Protein AF-A0A3M1R4B9-F1 (afdb_monomer)

Structure (mmCIF, N/CA/C/O backbone):
data_AF-A0A3M1R4B9-F1
#
_entry.id   AF-A0A3M1R4B9-F1
#
loop_
_atom_site.group_PDB
_atom_site.id
_atom_site.type_symbol
_atom_site.label_atom_id
_atom_site.label_alt_id
_atom_site.label_comp_id
_atom_site.label_asym_id
_atom_site.label_entity_id
_atom_site.label_seq_id
_atom_site.pdbx_PDB_ins_code
_atom_site.Cartn_x
_atom_site.Cartn_y
_atom_site.Cartn_z
_atom_site.occupancy
_atom_site.B_iso_or_equiv
_atom_site.auth_seq_id
_atom_site.auth_comp_id
_atom_site.auth_asym_id
_atom_site.auth_atom_id
_atom_site.pdbx_PDB_model_num
ATOM 1 N N . ARG A 1 1 ? 32.316 -7.745 -11.545 1.00 39.53 1 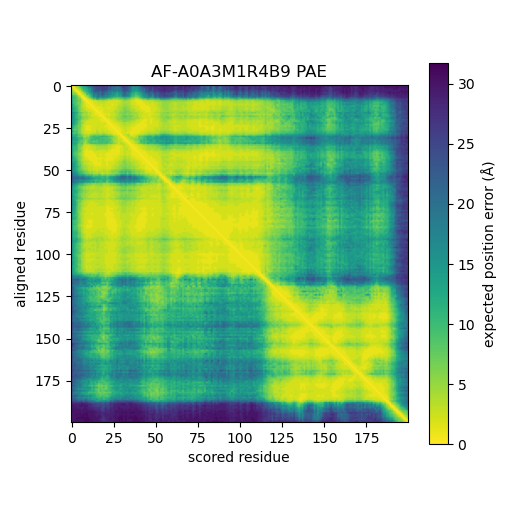ARG A N 1
ATOM 2 C CA . ARG A 1 1 ? 32.324 -6.403 -10.906 1.00 39.53 1 ARG A CA 1
ATOM 3 C C . ARG A 1 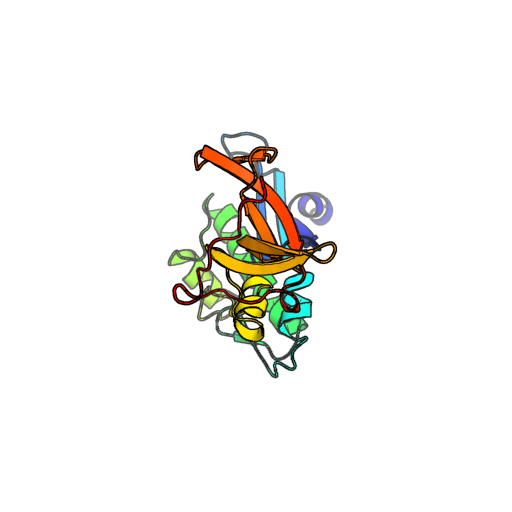1 ? 30.975 -5.680 -11.017 1.00 39.53 1 ARG A C 1
ATOM 5 O O . ARG A 1 1 ? 30.526 -5.199 -9.995 1.00 39.53 1 ARG A O 1
ATOM 12 N N . ILE A 1 2 ? 30.273 -5.706 -12.160 1.00 39.00 2 ILE A N 1
ATOM 13 C CA . ILE A 1 2 ? 28.964 -5.029 -12.343 1.00 39.00 2 ILE A CA 1
ATOM 14 C C . ILE A 1 2 ? 27.875 -5.506 -11.353 1.00 39.00 2 ILE A C 1
ATOM 16 O O . ILE A 1 2 ? 27.188 -4.687 -10.761 1.00 39.00 2 ILE A O 1
ATOM 20 N N . ALA A 1 3 ? 27.750 -6.808 -11.075 1.00 38.56 3 ALA A N 1
ATOM 21 C CA . ALA A 1 3 ? 26.714 -7.306 -10.154 1.00 38.56 3 ALA A CA 1
ATOM 22 C C . ALA A 1 3 ? 26.873 -6.831 -8.689 1.00 38.56 3 ALA A C 1
ATOM 24 O O . ALA A 1 3 ? 25.883 -6.734 -7.970 1.00 38.56 3 ALA A O 1
ATOM 25 N N . ALA A 1 4 ? 28.098 -6.503 -8.255 1.00 43.44 4 ALA A N 1
ATOM 26 C CA . ALA A 1 4 ? 28.366 -6.050 -6.888 1.00 43.44 4 ALA A CA 1
ATOM 27 C C . ALA A 1 4 ? 27.966 -4.579 -6.663 1.00 43.44 4 ALA A C 1
ATOM 29 O O . ALA A 1 4 ? 27.543 -4.232 -5.570 1.00 43.44 4 ALA A O 1
ATOM 30 N N . GLU A 1 5 ? 28.035 -3.733 -7.698 1.00 50.34 5 GLU A N 1
ATOM 31 C CA . GLU A 1 5 ? 27.642 -2.315 -7.611 1.00 50.34 5 GLU A CA 1
ATOM 32 C C . GLU A 1 5 ? 26.121 -2.116 -7.748 1.00 50.34 5 GLU A C 1
ATOM 34 O O . GLU A 1 5 ? 25.552 -1.214 -7.136 1.00 50.34 5 GLU A O 1
ATOM 39 N N . TRP A 1 6 ? 25.434 -2.986 -8.500 1.00 51.66 6 TRP A N 1
ATOM 40 C CA . TRP A 1 6 ? 23.973 -2.926 -8.665 1.00 51.66 6 TRP A CA 1
ATOM 41 C C . TRP A 1 6 ? 23.196 -3.627 -7.548 1.00 51.66 6 TRP A C 1
ATOM 43 O O . TRP A 1 6 ? 22.058 -3.240 -7.278 1.00 51.66 6 TRP A O 1
ATOM 53 N N . GLY A 1 7 ? 23.793 -4.624 -6.882 1.00 55.16 7 GLY A N 1
ATOM 54 C CA . GLY A 1 7 ? 23.162 -5.322 -5.754 1.00 55.16 7 GLY A CA 1
ATOM 55 C C . GLY A 1 7 ? 22.810 -4.385 -4.593 1.00 55.16 7 GLY A C 1
ATOM 56 O O . GLY A 1 7 ? 21.812 -4.592 -3.904 1.00 55.16 7 GLY A O 1
ATOM 57 N N . ASP A 1 8 ? 23.572 -3.302 -4.424 1.00 67.69 8 ASP A N 1
ATOM 58 C CA . ASP A 1 8 ? 23.242 -2.247 -3.468 1.00 67.69 8 ASP A CA 1
ATOM 59 C C . ASP A 1 8 ? 22.200 -1.249 -3.987 1.00 67.69 8 ASP A C 1
ATOM 61 O O . ASP A 1 8 ? 21.440 -0.693 -3.183 1.00 67.69 8 ASP A O 1
ATOM 65 N N . LEU A 1 9 ? 22.129 -1.057 -5.310 1.00 84.25 9 LEU A N 1
ATOM 66 C CA . LEU A 1 9 ? 21.262 -0.078 -5.958 1.00 84.25 9 LEU A CA 1
ATOM 67 C C . LEU A 1 9 ? 19.811 -0.550 -6.075 1.00 84.25 9 LEU A C 1
ATOM 69 O O . LEU A 1 9 ? 18.923 0.254 -5.818 1.00 84.25 9 LEU A O 1
ATOM 73 N N . LEU A 1 10 ? 19.531 -1.803 -6.446 1.00 91.06 10 LEU A N 1
ATOM 74 C CA . LEU A 1 10 ? 18.157 -2.316 -6.562 1.00 91.06 10 LEU A CA 1
ATOM 75 C C . LEU A 1 10 ? 17.903 -3.429 -5.548 1.00 91.06 10 LEU A C 1
ATOM 77 O O . LEU A 1 10 ? 18.512 -4.493 -5.598 1.00 91.06 10 LEU A O 1
ATOM 81 N N . ARG A 1 11 ? 16.956 -3.189 -4.641 1.00 92.69 11 ARG A N 1
ATOM 82 C CA . ARG A 1 11 ? 16.625 -4.095 -3.539 1.00 92.69 11 ARG A CA 1
ATOM 83 C C . ARG A 1 11 ? 15.189 -4.581 -3.647 1.00 92.69 11 ARG A C 1
ATOM 85 O O . ARG A 1 11 ? 14.283 -3.798 -3.929 1.00 92.69 11 ARG A O 1
ATOM 92 N N . PHE A 1 12 ? 14.985 -5.853 -3.335 1.00 92.81 12 PHE A N 1
ATOM 93 C CA . PHE A 1 12 ? 13.667 -6.465 -3.222 1.00 92.81 12 PHE A CA 1
ATOM 94 C C . PHE A 1 12 ? 13.399 -6.810 -1.761 1.00 92.81 12 PHE A C 1
ATOM 96 O O . PHE A 1 12 ? 14.264 -7.358 -1.081 1.00 92.81 12 PHE A O 1
ATOM 103 N N . ASP A 1 13 ? 12.208 -6.477 -1.273 1.00 93.38 13 ASP A N 1
ATOM 104 C CA . ASP A 1 13 ? 11.807 -6.736 0.108 1.00 93.38 13 ASP A CA 1
ATOM 105 C C . ASP A 1 13 ? 10.372 -7.265 0.175 1.00 93.38 13 ASP A C 1
ATOM 107 O O . ASP A 1 13 ? 9.459 -6.748 -0.473 1.00 93.38 13 ASP A O 1
ATOM 111 N N . ILE A 1 14 ? 10.159 -8.285 1.004 1.00 93.44 14 ILE A N 1
ATOM 112 C CA . ILE A 1 14 ? 8.831 -8.833 1.271 1.00 93.44 14 ILE A CA 1
ATOM 113 C C . ILE A 1 14 ? 8.323 -8.255 2.588 1.00 93.44 14 ILE A C 1
ATOM 115 O O . ILE A 1 14 ? 8.721 -8.646 3.687 1.00 93.44 14 ILE A O 1
ATOM 119 N N . SER A 1 15 ? 7.367 -7.341 2.486 1.00 92.50 15 SER A N 1
ATOM 120 C CA . SER A 1 15 ? 6.808 -6.659 3.637 1.00 92.50 15 SER A CA 1
ATOM 121 C C . SER A 1 15 ? 5.644 -7.430 4.250 1.00 92.50 15 SER A C 1
ATOM 123 O O . SER A 1 15 ? 4.607 -7.656 3.625 1.00 92.50 15 SER A O 1
ATOM 125 N N . ARG A 1 16 ? 5.762 -7.717 5.549 1.00 90.50 16 ARG A N 1
ATOM 126 C CA . ARG A 1 16 ? 4.654 -8.220 6.384 1.00 90.50 16 ARG A CA 1
ATOM 127 C C . ARG A 1 16 ? 3.715 -7.113 6.883 1.00 90.50 16 ARG A C 1
ATOM 129 O O . ARG A 1 16 ? 2.709 -7.403 7.522 1.00 90.50 16 ARG A O 1
ATOM 136 N N . ARG A 1 17 ? 4.059 -5.840 6.646 1.00 87.88 17 ARG A N 1
ATOM 137 C CA . ARG A 1 17 ? 3.344 -4.661 7.179 1.00 87.88 17 ARG A CA 1
ATOM 138 C C . ARG A 1 17 ? 2.676 -3.815 6.095 1.00 87.88 17 ARG A C 1
ATOM 140 O O . ARG A 1 17 ? 1.820 -2.989 6.413 1.00 87.88 17 ARG A O 1
ATOM 147 N N . LEU A 1 18 ? 3.057 -3.994 4.831 1.00 86.25 18 LEU A N 1
ATOM 148 C CA . LEU A 1 18 ? 2.439 -3.308 3.703 1.00 86.25 18 LEU A CA 1
ATOM 149 C C . LEU A 1 18 ? 1.028 -3.871 3.482 1.00 86.25 18 LEU A C 1
ATOM 151 O O . LEU A 1 18 ? 0.872 -5.042 3.170 1.00 86.25 18 LEU A O 1
ATOM 155 N N . ILE A 1 19 ? -0.001 -3.050 3.697 1.00 83.38 19 ILE A N 1
ATOM 156 C CA . ILE A 1 19 ? -1.418 -3.475 3.649 1.00 83.38 19 ILE A CA 1
ATOM 157 C C . ILE A 1 19 ? -2.323 -2.510 2.870 1.00 83.38 19 ILE A C 1
ATOM 159 O O . ILE A 1 19 ? -3.533 -2.709 2.811 1.00 83.38 19 ILE A O 1
ATOM 163 N N . ARG A 1 20 ? -1.751 -1.426 2.331 1.00 81.44 20 ARG A N 1
ATOM 164 C CA . ARG A 1 20 ? -2.477 -0.411 1.547 1.00 81.44 20 ARG A CA 1
ATOM 165 C C . ARG A 1 20 ? -2.369 -0.639 0.042 1.00 81.44 20 ARG A C 1
ATOM 167 O O . ARG A 1 20 ? -3.292 -0.289 -0.676 1.00 81.44 20 ARG A O 1
ATOM 174 N N . SER A 1 21 ? -1.262 -1.217 -0.403 1.00 87.38 21 SER A N 1
ATOM 175 C CA . SER A 1 21 ? -0.967 -1.542 -1.794 1.00 87.38 21 SER A CA 1
ATOM 176 C C . SER A 1 21 ? -0.235 -2.878 -1.839 1.00 87.38 21 SER A C 1
ATOM 178 O O . SER A 1 21 ? 0.407 -3.265 -0.862 1.00 87.38 21 SER A O 1
ATOM 180 N N . ALA A 1 22 ? -0.364 -3.603 -2.947 1.00 89.56 22 ALA A N 1
ATOM 181 C CA . ALA A 1 22 ? 0.271 -4.909 -3.098 1.00 89.56 22 ALA A CA 1
ATOM 182 C C . ALA A 1 22 ? 1.776 -4.812 -3.396 1.00 89.56 22 ALA A C 1
ATOM 184 O O . ALA A 1 22 ? 2.529 -5.697 -3.003 1.00 89.56 22 ALA A O 1
ATOM 185 N N . GLY A 1 23 ? 2.197 -3.711 -4.015 1.00 92.81 23 GLY A N 1
ATOM 186 C CA . GLY A 1 23 ? 3.585 -3.326 -4.230 1.00 92.81 23 GLY A CA 1
ATOM 187 C C . GLY A 1 23 ? 3.815 -1.872 -3.815 1.00 92.81 23 GLY A C 1
ATOM 188 O O . GLY A 1 23 ? 2.858 -1.123 -3.572 1.00 92.81 23 GLY A O 1
ATOM 189 N N . ASN A 1 24 ? 5.077 -1.503 -3.620 1.00 94.75 24 ASN A N 1
ATOM 190 C CA . ASN A 1 24 ? 5.494 -0.124 -3.416 1.00 94.75 24 ASN A CA 1
ATOM 191 C C . ASN A 1 24 ? 6.979 0.067 -3.756 1.00 94.75 24 ASN A C 1
ATOM 193 O O . ASN A 1 24 ? 7.844 -0.521 -3.100 1.00 94.75 24 ASN A O 1
ATOM 197 N N . THR A 1 25 ? 7.268 0.986 -4.670 1.00 95.88 25 THR A N 1
ATOM 198 C CA . THR A 1 25 ? 8.629 1.395 -5.032 1.00 95.88 25 THR A CA 1
ATOM 199 C C . THR A 1 25 ? 9.091 2.600 -4.210 1.00 95.88 25 THR A C 1
ATOM 201 O O . THR A 1 25 ? 8.375 3.590 -4.053 1.00 95.88 25 THR A O 1
ATOM 204 N N . ARG A 1 26 ? 10.309 2.541 -3.659 1.00 94.12 26 ARG A N 1
ATOM 205 C CA . ARG A 1 26 ? 10.929 3.636 -2.892 1.00 94.12 26 ARG A CA 1
ATOM 206 C C . ARG A 1 26 ? 12.283 4.005 -3.463 1.00 94.12 26 ARG A C 1
ATOM 208 O O . ARG A 1 26 ? 13.159 3.155 -3.553 1.00 94.12 26 ARG A O 1
ATOM 215 N N . PHE A 1 27 ? 12.474 5.289 -3.731 1.00 92.75 27 PHE A N 1
ATOM 216 C CA . PHE A 1 27 ? 13.756 5.845 -4.147 1.00 92.75 27 PHE A CA 1
ATOM 217 C C . PHE A 1 27 ? 14.453 6.495 -2.949 1.00 92.75 27 PHE A C 1
ATOM 219 O O . PHE A 1 27 ? 13.863 7.321 -2.247 1.00 92.75 27 PHE A O 1
ATOM 226 N N . LYS A 1 28 ? 15.713 6.128 -2.714 1.00 91.62 28 LYS A N 1
ATOM 227 C CA . LYS A 1 28 ? 16.596 6.731 -1.715 1.00 91.62 28 LYS A CA 1
ATOM 228 C C . LYS A 1 28 ? 17.653 7.553 -2.436 1.00 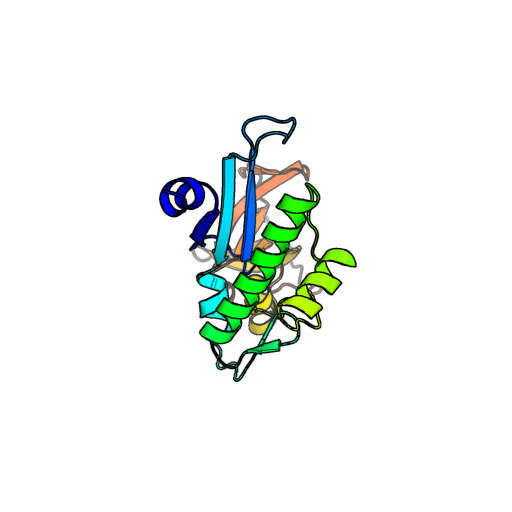91.62 28 LYS A C 1
ATOM 230 O O . LYS A 1 28 ? 18.456 7.005 -3.183 1.00 91.62 28 LYS A O 1
ATOM 235 N N . TYR A 1 29 ? 17.682 8.848 -2.159 1.00 89.06 29 TYR A N 1
ATOM 236 C CA . TYR A 1 29 ? 18.678 9.775 -2.691 1.00 89.06 29 TYR A CA 1
ATOM 237 C C . TYR A 1 29 ? 19.657 10.198 -1.594 1.00 89.06 29 TYR A C 1
ATOM 239 O O . TYR A 1 29 ? 19.339 10.100 -0.407 1.00 89.06 29 TYR A O 1
ATOM 247 N N . ALA A 1 30 ? 20.847 10.651 -1.986 1.00 87.25 30 ALA A N 1
ATOM 248 C CA . ALA A 1 30 ? 21.874 11.108 -1.048 1.00 87.25 30 ALA A CA 1
ATOM 249 C C . ALA A 1 30 ? 21.506 12.423 -0.355 1.00 87.25 30 ALA A C 1
ATOM 251 O O . ALA A 1 30 ? 21.943 12.680 0.761 1.00 87.25 30 ALA A O 1
ATOM 252 N N . ASP A 1 31 ? 20.695 13.237 -1.022 1.00 85.06 31 ASP A N 1
ATOM 253 C CA . ASP A 1 31 ? 20.316 14.569 -0.585 1.00 85.06 31 ASP A CA 1
ATOM 254 C C . ASP A 1 31 ? 18.931 14.949 -1.142 1.00 85.06 31 ASP A C 1
ATOM 256 O O . ASP A 1 31 ? 18.325 14.229 -1.945 1.00 85.06 31 ASP A O 1
ATOM 260 N N . ARG A 1 32 ? 18.417 16.108 -0.711 1.00 81.44 32 ARG A N 1
ATOM 261 C CA . ARG A 1 32 ? 17.098 16.619 -1.124 1.00 81.44 32 ARG A CA 1
ATOM 262 C C . ARG A 1 32 ? 17.041 17.088 -2.579 1.00 81.44 32 ARG A C 1
ATOM 264 O O . ARG A 1 32 ? 15.938 17.188 -3.108 1.00 81.44 32 ARG A O 1
ATOM 271 N N . SER A 1 33 ? 18.181 17.358 -3.218 1.00 81.50 33 SER A N 1
ATOM 272 C CA . SER A 1 33 ? 18.241 17.741 -4.634 1.00 81.50 33 SER A CA 1
ATOM 273 C C . SER A 1 33 ? 17.938 16.567 -5.567 1.00 81.50 33 SER A C 1
ATOM 275 O O . SER A 1 33 ? 17.715 16.784 -6.754 1.00 81.50 33 SER A O 1
ATOM 277 N N . LYS A 1 34 ? 17.911 15.332 -5.036 1.00 81.56 34 LYS A N 1
ATOM 278 C CA . LYS A 1 34 ? 17.632 14.087 -5.771 1.00 81.56 34 LYS A CA 1
ATOM 279 C C . LYS A 1 34 ? 18.579 13.831 -6.952 1.00 81.56 34 LYS A C 1
ATOM 281 O O . LYS A 1 34 ? 18.290 12.987 -7.792 1.00 81.56 34 LYS A O 1
ATOM 286 N N . LYS A 1 35 ? 19.732 14.506 -7.001 1.00 78.94 35 LYS A N 1
ATOM 287 C CA . LYS A 1 35 ? 20.714 14.356 -8.085 1.00 78.94 35 LYS A CA 1
ATOM 288 C C . LYS A 1 35 ? 21.476 13.035 -8.029 1.00 78.94 35 LYS A C 1
ATOM 290 O O . LYS A 1 35 ? 21.876 12.524 -9.067 1.00 78.94 35 LYS A O 1
ATOM 295 N N . ARG A 1 36 ? 21.675 12.475 -6.830 1.00 85.81 36 ARG A N 1
ATOM 296 C CA . ARG A 1 36 ? 22.395 11.208 -6.639 1.00 85.81 36 ARG A CA 1
ATOM 297 C C . ARG A 1 36 ? 21.486 10.146 -6.033 1.00 85.81 36 ARG A C 1
ATOM 299 O O . ARG A 1 36 ? 21.190 10.188 -4.836 1.00 85.81 36 ARG A O 1
ATOM 306 N N . LEU A 1 37 ? 21.049 9.202 -6.865 1.00 87.12 37 LEU A N 1
ATOM 307 C CA . LEU A 1 37 ? 20.311 8.013 -6.440 1.00 87.12 37 LEU A CA 1
ATOM 308 C C . LEU A 1 37 ? 21.263 7.059 -5.705 1.00 87.12 37 LEU A C 1
ATOM 310 O O . LEU A 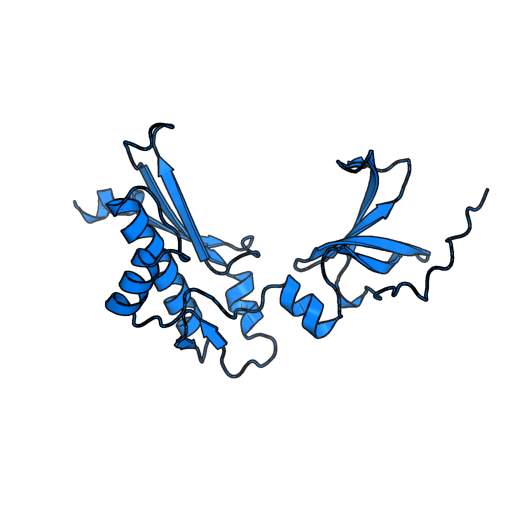1 37 ? 22.332 6.742 -6.212 1.00 87.12 37 LEU A O 1
ATOM 314 N N . LEU A 1 38 ? 20.885 6.639 -4.498 1.00 89.00 38 LEU A N 1
ATOM 315 C CA . LEU A 1 38 ? 21.650 5.687 -3.688 1.00 89.00 38 LEU A CA 1
ATOM 316 C C . LEU A 1 38 ? 21.086 4.273 -3.777 1.00 89.00 38 LEU A C 1
ATOM 318 O O . LEU A 1 38 ? 21.848 3.318 -3.804 1.00 89.00 38 LEU A O 1
ATOM 322 N N . ALA A 1 39 ? 19.759 4.141 -3.749 1.00 91.44 39 ALA A N 1
ATOM 323 C CA . ALA A 1 39 ? 19.089 2.852 -3.835 1.00 91.44 39 ALA A CA 1
ATOM 324 C C . ALA A 1 39 ? 17.629 3.014 -4.267 1.00 91.44 39 ALA A C 1
ATOM 326 O O . ALA A 1 39 ? 16.991 4.035 -4.004 1.00 91.44 39 ALA A O 1
ATOM 327 N N . VAL A 1 40 ? 17.082 1.961 -4.854 1.00 93.69 40 VAL A N 1
ATOM 328 C CA . VAL A 1 40 ? 15.676 1.759 -5.168 1.00 93.69 40 VAL A CA 1
ATOM 329 C C . VAL A 1 40 ? 15.241 0.473 -4.484 1.00 93.69 40 VAL A C 1
ATOM 331 O O . VAL A 1 40 ? 15.940 -0.536 -4.527 1.00 93.69 40 VAL A O 1
ATOM 334 N N . THR A 1 41 ? 14.105 0.498 -3.801 1.00 95.06 41 THR A N 1
ATOM 335 C CA . THR A 1 41 ? 13.548 -0.686 -3.145 1.00 95.06 41 THR A CA 1
ATOM 336 C C . THR A 1 41 ? 12.157 -0.964 -3.675 1.00 95.06 41 THR A C 1
ATOM 338 O O . THR A 1 41 ? 11.271 -0.122 -3.528 1.00 95.06 41 THR A O 1
ATOM 341 N N . ILE A 1 42 ? 11.966 -2.156 -4.230 1.00 95.62 42 ILE A N 1
ATOM 342 C CA . ILE A 1 42 ? 10.654 -2.713 -4.544 1.00 95.62 42 ILE A CA 1
ATOM 343 C C . ILE A 1 42 ? 10.204 -3.519 -3.329 1.00 95.62 42 ILE A C 1
ATOM 345 O O . ILE A 1 42 ? 10.814 -4.527 -2.970 1.00 95.62 42 ILE A O 1
ATOM 349 N N . GLN A 1 43 ? 9.144 -3.056 -2.673 1.00 96.12 43 GLN A N 1
ATOM 350 C CA . GLN A 1 43 ? 8.526 -3.775 -1.566 1.00 96.12 43 GLN A CA 1
ATOM 351 C C . GLN A 1 43 ? 7.245 -4.447 -2.024 1.00 96.12 43 GLN A C 1
ATOM 353 O O . GLN A 1 43 ? 6.373 -3.789 -2.583 1.00 96.12 43 GLN A O 1
ATOM 358 N N . ILE A 1 44 ? 7.087 -5.723 -1.698 1.00 94.88 44 ILE A N 1
ATOM 359 C CA . ILE A 1 44 ? 5.897 -6.500 -2.032 1.00 94.88 44 ILE A CA 1
ATOM 360 C C . ILE A 1 44 ? 5.155 -6.893 -0.755 1.00 94.88 44 ILE A C 1
ATOM 362 O O . ILE A 1 44 ? 5.754 -7.296 0.243 1.00 94.88 44 ILE A O 1
ATOM 366 N N . SER A 1 45 ? 3.832 -6.767 -0.761 1.00 93.38 45 SER A N 1
ATOM 367 C CA . SER A 1 45 ? 2.974 -7.128 0.365 1.00 93.38 45 SER A CA 1
ATOM 368 C C . SER A 1 45 ? 2.735 -8.633 0.406 1.00 93.38 45 SER A C 1
ATOM 370 O O . SER A 1 45 ? 1.937 -9.168 -0.363 1.00 93.38 45 SER A O 1
ATOM 372 N N . SER A 1 46 ? 3.335 -9.312 1.383 1.00 90.88 46 SER A N 1
ATOM 373 C CA . SER A 1 46 ? 2.946 -10.688 1.702 1.00 90.88 46 SER A CA 1
ATOM 374 C C . SER A 1 46 ? 1.467 -10.770 2.138 1.00 90.88 46 SER A C 1
ATOM 376 O O . SER A 1 46 ? 0.732 -11.561 1.549 1.00 90.88 46 SER A O 1
ATOM 378 N N . PRO A 1 47 ? 0.954 -9.930 3.067 1.00 87.12 47 PRO A N 1
ATOM 379 C CA . PRO A 1 47 ? -0.437 -10.025 3.505 1.00 87.12 47 PRO A CA 1
ATOM 380 C C . PRO A 1 47 ? -1.465 -9.942 2.372 1.00 87.12 47 PRO A C 1
ATOM 382 O O . PRO A 1 47 ? -2.423 -10.709 2.382 1.00 87.12 47 PRO A O 1
ATOM 385 N N . ILE A 1 48 ? -1.289 -9.041 1.399 1.00 87.12 48 ILE A N 1
ATOM 386 C CA . ILE A 1 48 ? -2.245 -8.886 0.291 1.00 87.12 48 ILE A CA 1
ATOM 387 C C . ILE A 1 48 ? -2.150 -10.061 -0.680 1.00 87.12 48 ILE A C 1
ATOM 389 O O . ILE A 1 48 ? -3.191 -10.584 -1.065 1.00 87.12 48 ILE A O 1
ATOM 393 N N . ILE A 1 49 ? -0.945 -10.514 -1.038 1.00 86.69 49 ILE A N 1
ATOM 394 C CA . ILE A 1 49 ? -0.781 -11.648 -1.962 1.00 86.69 49 ILE A CA 1
ATOM 395 C C . ILE A 1 49 ? -1.433 -12.912 -1.404 1.00 86.69 49 ILE A C 1
ATOM 397 O O . ILE A 1 49 ? -2.187 -13.573 -2.115 1.00 86.69 49 ILE A O 1
ATOM 401 N N . PHE A 1 50 ? -1.183 -13.239 -0.134 1.00 84.00 50 PHE A N 1
ATOM 402 C CA . PHE A 1 50 ? -1.762 -14.442 0.464 1.00 84.00 50 PHE A CA 1
ATOM 403 C C . PHE A 1 50 ? -3.279 -14.306 0.626 1.00 84.00 50 PHE A C 1
ATOM 405 O O . PHE A 1 50 ? -4.014 -15.137 0.094 1.00 84.00 50 PHE A O 1
ATOM 412 N N . SER A 1 51 ? -3.746 -13.211 1.240 1.00 79.69 51 SER A N 1
ATOM 413 C CA . SER A 1 51 ? -5.174 -13.036 1.540 1.00 79.69 51 SER A CA 1
ATOM 414 C C . SER A 1 51 ? -6.073 -12.866 0.321 1.00 79.69 51 SER A C 1
ATOM 416 O O . SER A 1 51 ? -7.259 -13.173 0.414 1.00 79.69 51 SER A O 1
ATOM 418 N N . SER A 1 52 ? -5.539 -12.431 -0.825 1.00 79.00 52 SER A N 1
ATOM 419 C CA . SER A 1 52 ? -6.350 -12.259 -2.036 1.00 79.00 52 SER A CA 1
ATOM 420 C C . SER A 1 52 ? -6.876 -13.584 -2.608 1.00 79.00 52 SER A C 1
ATOM 422 O O . SER A 1 52 ? -7.843 -13.556 -3.361 1.00 79.00 52 SER A O 1
ATOM 424 N N . TYR A 1 53 ? -6.292 -14.723 -2.218 1.00 79.62 53 TYR A N 1
ATOM 425 C CA . TYR A 1 53 ? -6.706 -16.064 -2.655 1.00 79.62 53 TYR A CA 1
ATOM 426 C C . TYR A 1 53 ? -7.274 -16.937 -1.521 1.00 79.62 53 TYR A C 1
ATOM 428 O O . TYR A 1 53 ? -7.700 -18.059 -1.769 1.00 79.62 53 TYR A O 1
ATOM 436 N N . ASP A 1 54 ? -7.306 -16.446 -0.278 1.00 74.56 54 ASP A N 1
ATOM 437 C CA . ASP A 1 54 ? -7.724 -17.246 0.888 1.00 74.56 54 ASP A CA 1
ATOM 438 C C . ASP A 1 54 ? -9.238 -17.524 0.937 1.00 74.56 54 ASP A C 1
ATOM 440 O O . ASP A 1 54 ? -9.678 -18.411 1.660 1.00 74.56 54 ASP A O 1
ATOM 444 N N . ASP A 1 55 ? -10.043 -16.775 0.180 1.00 65.81 55 ASP A N 1
ATOM 445 C CA . ASP A 1 55 ? -11.507 -16.878 0.181 1.00 65.81 55 ASP A CA 1
ATOM 446 C C . ASP A 1 55 ? -12.054 -17.665 -1.033 1.00 65.81 55 ASP A C 1
ATOM 448 O O . ASP A 1 55 ? -13.204 -17.475 -1.416 1.00 65.81 55 ASP A O 1
ATOM 452 N N . GLY A 1 56 ? -11.234 -18.525 -1.653 1.00 62.97 56 GLY A N 1
ATOM 453 C CA . GLY A 1 56 ? -11.652 -19.365 -2.785 1.00 62.97 56 GLY A CA 1
ATOM 454 C C . GLY A 1 56 ? -11.764 -18.622 -4.119 1.00 62.97 56 GLY A C 1
ATOM 455 O O . GLY A 1 56 ? -12.491 -19.058 -5.004 1.00 62.97 56 GLY A O 1
ATOM 456 N N . ALA A 1 57 ? -11.071 -17.487 -4.271 1.00 66.56 57 ALA A N 1
ATOM 457 C CA . ALA A 1 57 ? -11.030 -16.770 -5.542 1.00 66.56 57 ALA A CA 1
ATOM 458 C C . ALA A 1 57 ? -10.373 -17.644 -6.625 1.00 66.56 57 ALA A C 1
ATOM 460 O O . ALA A 1 57 ? -9.190 -17.964 -6.519 1.00 66.56 57 ALA A O 1
ATOM 461 N N . GLU A 1 58 ? -11.133 -18.004 -7.663 1.00 69.00 58 GLU A N 1
ATOM 462 C CA . GLU A 1 58 ? -10.642 -18.814 -8.790 1.00 69.00 58 GLU A CA 1
ATOM 463 C C . GLU A 1 58 ? -9.590 -18.073 -9.628 1.00 69.00 58 GLU A C 1
ATOM 465 O O . GLU A 1 58 ? -8.669 -18.675 -10.174 1.00 69.00 58 GLU A O 1
ATOM 470 N N . SER A 1 59 ? -9.725 -16.749 -9.735 1.00 80.75 59 SER A N 1
ATOM 471 C CA . SER A 1 59 ? -8.751 -15.866 -10.372 1.00 80.75 59 SER A CA 1
ATOM 472 C C . SER A 1 59 ? -8.944 -14.416 -9.928 1.00 80.75 59 SER A C 1
ATOM 474 O O . SER A 1 59 ? -9.981 -14.038 -9.375 1.00 80.75 59 SER A O 1
ATOM 476 N N . LEU A 1 60 ? -7.924 -13.597 -10.162 1.00 85.56 60 LEU A N 1
ATOM 477 C CA . LEU A 1 60 ? -7.918 -12.157 -9.922 1.00 85.56 60 LEU A CA 1
ATOM 478 C C . LEU A 1 60 ? -7.403 -11.435 -11.163 1.00 85.56 60 LEU A C 1
ATOM 480 O O . LEU A 1 60 ? -6.796 -12.043 -12.034 1.00 85.56 60 LEU A O 1
ATOM 484 N N . GLU A 1 61 ? -7.594 -10.121 -11.225 1.00 86.50 61 GLU A N 1
ATOM 485 C CA . GLU A 1 61 ? -7.041 -9.301 -12.302 1.00 86.50 61 GLU A CA 1
ATOM 486 C C . GLU A 1 61 ? -6.052 -8.276 -11.734 1.00 86.50 61 GLU A C 1
ATOM 488 O O . GLU A 1 61 ? -6.392 -7.476 -10.851 1.00 86.50 61 GLU A O 1
ATOM 493 N N . VAL A 1 62 ? -4.822 -8.289 -12.243 1.00 89.19 62 VAL A N 1
ATOM 494 C CA . VAL A 1 62 ? -3.754 -7.353 -11.868 1.00 89.19 62 VAL A CA 1
ATOM 495 C C . VAL A 1 62 ? -3.179 -6.749 -13.138 1.00 89.19 62 VAL A C 1
ATOM 497 O O . VAL A 1 62 ? -2.778 -7.476 -14.037 1.00 89.19 62 VAL A O 1
ATOM 500 N N . GLY A 1 63 ? -3.187 -5.418 -13.254 1.00 84.62 63 GLY A N 1
ATOM 501 C CA . GLY A 1 63 ? -2.688 -4.756 -14.464 1.00 84.62 63 GLY A CA 1
ATOM 502 C C . GLY A 1 63 ? -3.499 -5.096 -15.723 1.00 84.62 63 GLY A C 1
ATOM 503 O O . GLY A 1 63 ? -3.022 -4.924 -16.841 1.00 84.62 63 GLY A O 1
ATOM 504 N N . GLY A 1 64 ? -4.731 -5.595 -15.558 1.00 88.00 64 GLY A N 1
ATOM 505 C CA . GLY A 1 64 ? -5.561 -6.085 -16.659 1.00 88.00 64 GLY A CA 1
ATOM 506 C C . GLY A 1 64 ? -5.182 -7.479 -17.174 1.00 88.00 64 GLY A C 1
ATOM 507 O O . GLY A 1 64 ? -5.667 -7.887 -18.227 1.00 88.00 64 GLY A O 1
ATOM 508 N N . ILE A 1 65 ? -4.334 -8.204 -16.441 1.00 90.69 65 ILE A N 1
ATOM 509 C CA . ILE A 1 65 ? -3.970 -9.601 -16.692 1.00 90.69 65 ILE A CA 1
ATOM 510 C C . ILE A 1 65 ? -4.719 -10.491 -15.701 1.00 90.69 65 ILE A C 1
ATOM 512 O O . ILE A 1 65 ? -4.774 -10.189 -14.507 1.00 90.69 65 ILE A O 1
ATOM 516 N N . VAL A 1 66 ? -5.291 -11.593 -16.194 1.00 90.69 66 VAL A N 1
ATOM 517 C CA . VAL A 1 66 ? -5.935 -12.609 -15.354 1.00 90.69 66 VAL A CA 1
ATOM 518 C C . VAL A 1 66 ? -4.862 -13.459 -14.676 1.00 90.69 66 VAL A C 1
ATOM 520 O O . VAL A 1 66 ? -4.147 -14.216 -15.325 1.00 90.69 66 VAL A O 1
ATOM 523 N N . CYS A 1 67 ? -4.784 -13.348 -13.358 1.00 90.88 67 CYS A N 1
ATOM 524 C CA . CYS A 1 67 ? -3.912 -14.114 -12.485 1.00 90.88 67 CYS A CA 1
ATOM 525 C C . CYS A 1 67 ? -4.702 -15.282 -11.886 1.00 90.88 67 CYS A C 1
ATOM 527 O O . CYS A 1 67 ? -5.675 -15.070 -11.159 1.00 90.88 67 CYS A O 1
ATOM 529 N N . ARG A 1 68 ? -4.293 -16.518 -12.171 1.00 89.69 68 ARG A N 1
ATOM 530 C CA . ARG A 1 68 ? -4.967 -17.737 -11.683 1.00 89.69 68 ARG A CA 1
ATOM 531 C C . ARG A 1 68 ? -4.454 -18.174 -10.320 1.00 89.69 68 ARG A C 1
ATOM 533 O O . ARG A 1 68 ? -5.094 -18.950 -9.623 1.00 89.69 68 ARG A O 1
ATOM 540 N N . ASN A 1 69 ? -3.270 -17.708 -9.947 1.00 87.88 69 ASN A N 1
ATOM 541 C CA . ASN A 1 69 ? -2.636 -18.084 -8.699 1.00 87.88 69 ASN A CA 1
ATOM 542 C C . ASN A 1 69 ? -1.792 -16.929 -8.128 1.00 87.88 69 ASN A C 1
ATOM 544 O O . ASN A 1 69 ? -1.593 -15.873 -8.738 1.00 87.88 69 ASN A O 1
ATOM 548 N N . ARG A 1 70 ? -1.278 -17.144 -6.914 1.00 89.75 70 ARG A N 1
ATOM 549 C CA . ARG A 1 70 ? -0.467 -16.157 -6.185 1.00 89.75 70 ARG A CA 1
ATOM 550 C C . ARG A 1 70 ? 0.827 -15.780 -6.915 1.00 89.75 70 ARG A C 1
ATOM 552 O O . ARG A 1 70 ? 1.264 -14.643 -6.762 1.00 89.75 70 ARG A O 1
ATOM 559 N N . LEU A 1 71 ? 1.428 -16.699 -7.674 1.00 92.31 71 LEU A N 1
ATOM 560 C CA . LEU A 1 71 ? 2.645 -16.443 -8.446 1.00 92.31 71 LEU A CA 1
ATOM 561 C C . LEU A 1 71 ? 2.359 -15.503 -9.623 1.00 92.31 71 LEU A C 1
ATOM 563 O O . LEU A 1 71 ? 3.059 -14.504 -9.747 1.00 92.31 71 LEU A O 1
ATOM 567 N N . ASP A 1 72 ? 1.289 -15.737 -10.388 1.00 92.38 72 ASP A N 1
ATOM 568 C CA . ASP A 1 72 ? 0.882 -14.848 -11.490 1.00 92.38 72 ASP A CA 1
ATOM 569 C C . ASP A 1 72 ? 0.663 -13.413 -10.979 1.00 92.38 72 ASP A C 1
ATOM 571 O O . ASP A 1 72 ? 1.158 -12.437 -11.545 1.00 92.38 72 ASP A O 1
ATOM 575 N N . ALA A 1 73 ? -0.048 -13.284 -9.852 1.00 91.38 73 ALA A N 1
ATOM 576 C CA . ALA A 1 73 ? -0.300 -11.988 -9.230 1.00 91.38 73 ALA A CA 1
ATOM 577 C C . ALA A 1 73 ? 0.994 -11.335 -8.728 1.00 91.38 73 ALA A C 1
ATOM 579 O O . ALA A 1 73 ? 1.181 -10.135 -8.915 1.00 91.38 73 ALA A O 1
ATOM 580 N N . LEU A 1 74 ? 1.891 -12.107 -8.106 1.00 93.44 74 LEU A N 1
ATOM 581 C CA . LEU A 1 74 ? 3.202 -11.624 -7.674 1.00 93.44 74 LEU A CA 1
ATOM 582 C C . LEU A 1 74 ? 4.009 -11.082 -8.859 1.00 93.44 74 LEU A C 1
ATOM 584 O O . LEU A 1 74 ? 4.553 -9.985 -8.746 1.00 93.44 74 LEU A O 1
ATOM 588 N N . GLN A 1 75 ? 4.061 -11.811 -9.977 1.00 94.50 75 GLN A N 1
ATOM 589 C CA . GLN A 1 75 ? 4.766 -11.381 -11.186 1.00 94.50 75 GLN A CA 1
ATOM 590 C C . GLN A 1 75 ? 4.196 -10.063 -11.709 1.00 94.50 75 GLN A C 1
ATOM 592 O O . GLN A 1 75 ? 4.944 -9.098 -11.826 1.00 94.50 75 GLN A O 1
ATOM 597 N N . CYS A 1 76 ? 2.874 -9.967 -11.870 1.00 94.44 76 CYS A N 1
ATOM 598 C CA . CYS A 1 76 ? 2.226 -8.738 -12.338 1.00 94.44 76 CYS A CA 1
ATOM 599 C C . CYS A 1 76 ? 2.486 -7.537 -11.406 1.00 94.44 76 CYS A C 1
ATOM 601 O O . CYS A 1 76 ? 2.679 -6.413 -11.872 1.00 94.44 76 CYS A O 1
ATOM 603 N N . ILE A 1 77 ? 2.514 -7.745 -10.082 1.00 93.88 77 ILE A N 1
ATOM 604 C CA . ILE A 1 77 ? 2.862 -6.679 -9.127 1.00 93.88 77 ILE A CA 1
ATOM 605 C C . ILE A 1 77 ? 4.328 -6.270 -9.302 1.00 93.88 77 ILE A C 1
ATOM 607 O O . ILE A 1 77 ? 4.621 -5.080 -9.352 1.00 93.88 77 ILE A O 1
ATOM 611 N N . VAL A 1 78 ? 5.257 -7.226 -9.389 1.00 95.44 78 VAL A N 1
ATOM 612 C CA . VAL A 1 78 ? 6.686 -6.922 -9.565 1.00 95.44 78 VAL A CA 1
ATOM 613 C C . VAL A 1 78 ? 6.922 -6.176 -10.876 1.00 95.44 78 VAL A C 1
ATOM 615 O O . VAL A 1 78 ? 7.637 -5.181 -10.872 1.00 95.44 78 VAL A O 1
ATOM 618 N N . GLU A 1 79 ? 6.286 -6.593 -11.967 1.00 96.06 79 GLU A N 1
ATOM 619 C CA . GLU A 1 79 ? 6.312 -5.902 -13.259 1.00 96.06 79 GLU A CA 1
ATOM 620 C C . GLU A 1 79 ? 5.841 -4.451 -13.130 1.00 96.06 79 GLU A C 1
ATOM 622 O O . GLU A 1 79 ? 6.535 -3.538 -13.575 1.00 96.06 79 GLU A O 1
ATOM 627 N N . HIS A 1 80 ? 4.717 -4.216 -12.447 1.00 95.19 80 HIS A N 1
ATOM 628 C CA . HIS A 1 80 ? 4.214 -2.867 -12.184 1.00 95.19 80 HIS A CA 1
ATOM 629 C C . HIS A 1 80 ? 5.242 -2.004 -11.436 1.00 95.19 80 HIS A C 1
ATOM 631 O O . HIS A 1 80 ? 5.502 -0.858 -11.811 1.00 95.19 80 HIS A O 1
ATOM 637 N N . GLU A 1 81 ? 5.867 -2.554 -10.396 1.00 95.81 81 GLU A N 1
ATOM 638 C CA . GLU A 1 81 ? 6.900 -1.846 -9.639 1.00 95.81 81 GLU A CA 1
ATOM 639 C C . GLU A 1 81 ? 8.183 -1.635 -10.463 1.00 95.81 81 GLU A C 1
ATOM 641 O O . GLU A 1 81 ? 8.816 -0.588 -10.353 1.00 95.81 81 GLU A O 1
ATOM 646 N N . LEU A 1 82 ? 8.548 -2.557 -11.357 1.00 96.31 82 LEU A N 1
ATOM 647 C CA . LEU A 1 82 ? 9.670 -2.370 -12.282 1.00 96.31 82 LEU A CA 1
ATOM 648 C C . LEU A 1 82 ? 9.424 -1.206 -13.249 1.00 96.31 82 LEU A C 1
ATOM 650 O O . LEU A 1 82 ? 10.348 -0.433 -13.505 1.00 96.31 82 LEU A O 1
ATOM 654 N N . ILE A 1 83 ? 8.193 -1.010 -13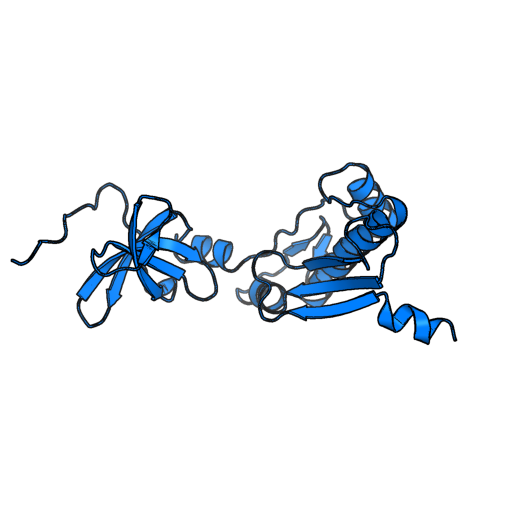.731 1.00 96.62 83 ILE A N 1
ATOM 655 C CA . ILE A 1 83 ? 7.836 0.176 -14.529 1.00 96.62 83 ILE A CA 1
ATOM 656 C C . ILE A 1 83 ? 8.024 1.457 -13.706 1.00 96.62 83 ILE A C 1
ATOM 658 O O . ILE A 1 83 ? 8.572 2.430 -14.229 1.00 96.62 83 ILE A O 1
ATOM 662 N N . HIS A 1 84 ? 7.658 1.456 -12.416 1.00 96.00 84 HIS A N 1
ATOM 663 C CA . HIS A 1 84 ? 7.946 2.583 -11.521 1.00 96.00 84 HIS A CA 1
ATOM 664 C C . HIS A 1 84 ? 9.449 2.865 -11.420 1.00 96.00 84 HIS A C 1
ATOM 666 O O . HIS A 1 84 ? 9.850 4.029 -11.482 1.00 96.00 84 HIS A O 1
ATOM 672 N N . VAL A 1 85 ? 10.283 1.825 -11.302 1.00 95.50 85 VAL A N 1
ATOM 673 C CA . VAL A 1 85 ? 11.748 1.965 -11.292 1.00 95.50 85 VAL A CA 1
ATOM 674 C C . VAL A 1 85 ? 12.248 2.591 -12.591 1.00 95.50 85 VAL A C 1
ATOM 676 O O . VAL A 1 85 ? 12.948 3.601 -12.534 1.00 95.50 85 VAL A O 1
ATOM 679 N N . VAL A 1 86 ? 11.874 2.037 -13.747 1.00 94.88 86 VAL A N 1
ATOM 680 C CA . VAL A 1 86 ? 12.324 2.532 -15.058 1.00 94.88 86 VAL A CA 1
ATOM 681 C C . VAL A 1 86 ? 11.904 3.987 -15.257 1.00 94.88 86 VAL A C 1
ATOM 683 O O . VAL A 1 86 ? 12.735 4.827 -15.600 1.00 94.88 86 VAL A O 1
ATOM 686 N N . GLU A 1 87 ? 10.640 4.319 -14.988 1.00 95.75 87 GLU A N 1
ATOM 687 C CA . GLU A 1 87 ? 10.140 5.682 -15.167 1.00 95.75 87 GLU A CA 1
ATOM 688 C C . GLU A 1 87 ? 10.833 6.663 -14.207 1.00 95.75 87 GLU A C 1
ATOM 690 O O . GLU A 1 87 ? 11.259 7.741 -14.618 1.00 95.75 87 GLU A O 1
ATOM 695 N N . GLY A 1 88 ? 11.010 6.281 -12.940 1.00 92.94 88 GLY A N 1
ATOM 696 C CA . GLY A 1 88 ? 11.661 7.129 -11.943 1.00 92.94 88 GLY A CA 1
ATOM 697 C C . GLY A 1 88 ? 13.153 7.348 -12.205 1.00 92.94 88 GLY A C 1
ATOM 698 O O . GLY A 1 88 ? 13.649 8.448 -11.968 1.00 92.94 88 GLY A O 1
ATOM 699 N N . VAL A 1 89 ? 13.868 6.343 -12.720 1.00 90.38 89 VAL A N 1
ATOM 700 C CA . VAL A 1 89 ? 15.289 6.471 -13.088 1.00 90.38 89 VAL A CA 1
ATOM 701 C C . VAL A 1 89 ? 15.462 7.361 -14.318 1.00 90.38 89 VAL A C 1
ATOM 703 O O . VAL A 1 89 ? 16.339 8.220 -14.318 1.00 90.38 89 VAL A O 1
ATOM 706 N N . LEU A 1 90 ? 14.626 7.190 -15.346 1.00 90.56 90 LEU A N 1
ATOM 707 C CA . LEU A 1 90 ? 14.757 7.939 -16.599 1.00 90.56 90 LEU A CA 1
ATOM 708 C C . LEU A 1 90 ? 14.238 9.378 -16.503 1.00 90.56 90 LEU A C 1
ATOM 710 O O . LEU A 1 90 ? 14.782 10.267 -17.153 1.00 90.56 90 LEU A O 1
ATOM 714 N N . TYR A 1 91 ? 13.191 9.615 -15.709 1.00 90.38 91 TYR A N 1
ATOM 715 C CA . TYR A 1 91 ? 12.470 10.893 -15.704 1.00 90.38 91 TYR A CA 1
ATOM 716 C C . TYR A 1 91 ? 12.439 11.592 -14.338 1.00 90.38 91 TYR A C 1
ATOM 718 O O . TYR A 1 91 ? 11.860 12.668 -14.223 1.00 90.38 91 TYR A O 1
ATOM 726 N N . GLY A 1 92 ? 13.028 11.005 -13.289 1.00 88.44 92 GLY A N 1
ATOM 727 C CA . GLY A 1 92 ? 13.112 11.590 -11.940 1.00 88.44 92 GLY A CA 1
ATOM 728 C C . GLY A 1 92 ? 11.805 11.574 -11.133 1.00 88.44 92 GLY A C 1
ATOM 729 O O . GLY A 1 92 ? 11.801 11.862 -9.933 1.00 88.44 92 GLY A O 1
ATOM 730 N N . GLU A 1 93 ? 10.694 11.212 -11.765 1.00 89.62 93 GLU A N 1
ATOM 731 C CA . GLU A 1 93 ? 9.374 11.072 -11.164 1.00 89.62 93 GLU A CA 1
ATOM 732 C C . GLU A 1 93 ? 8.615 9.924 -11.828 1.00 89.62 93 GLU A C 1
ATOM 734 O O . GLU A 1 93 ? 8.828 9.610 -12.999 1.00 89.62 93 GLU A O 1
ATOM 739 N N . THR A 1 94 ? 7.697 9.311 -11.085 1.00 93.94 94 THR A N 1
ATOM 740 C CA . THR A 1 94 ? 6.877 8.221 -11.605 1.00 93.94 94 THR A CA 1
ATOM 741 C C . THR A 1 94 ? 5.442 8.318 -11.114 1.00 93.94 94 THR A C 1
ATOM 743 O O . THR A 1 94 ? 5.184 8.767 -9.995 1.00 93.94 94 THR A O 1
ATOM 746 N N . SER A 1 95 ? 4.496 7.922 -11.963 1.00 93.50 95 SER A N 1
ATOM 747 C CA . SER A 1 95 ? 3.088 7.834 -11.592 1.00 93.50 95 SER A CA 1
ATOM 748 C C . SER A 1 95 ? 2.339 6.884 -12.510 1.00 93.50 95 SER A C 1
ATOM 750 O O . SER A 1 95 ? 2.221 7.133 -13.711 1.00 93.50 95 SER A O 1
ATOM 752 N N . CYS A 1 96 ? 1.706 5.869 -11.923 1.00 91.81 96 CYS A N 1
ATOM 753 C CA . CYS A 1 96 ? 0.946 4.877 -12.672 1.00 91.81 96 CYS A CA 1
ATOM 754 C C . CYS A 1 96 ? -0.285 5.462 -13.380 1.00 91.81 96 CYS A C 1
ATOM 756 O O . CYS A 1 96 ? -0.823 4.857 -14.306 1.00 91.81 96 CYS A O 1
ATOM 758 N N . SER A 1 97 ? -0.742 6.656 -12.989 1.00 91.75 97 SER A N 1
ATOM 759 C CA . SER A 1 97 ? -1.850 7.356 -13.648 1.00 91.75 97 SER A CA 1
ATOM 760 C C . SER A 1 97 ? -1.464 8.021 -14.972 1.00 91.75 97 SER A C 1
ATOM 762 O O . SER A 1 97 ? -2.353 8.285 -15.788 1.00 91.75 97 SER A O 1
ATOM 764 N N . ARG A 1 98 ? -0.171 8.284 -15.207 1.00 93.88 98 ARG A N 1
ATOM 765 C CA . ARG A 1 98 ? 0.297 9.062 -16.361 1.00 93.88 98 ARG A CA 1
ATOM 766 C C . ARG A 1 98 ? 0.369 8.215 -17.641 1.00 93.88 98 ARG A C 1
ATOM 768 O O . ARG A 1 98 ? 0.659 7.021 -17.561 1.00 93.88 98 ARG A O 1
ATOM 775 N N . PRO A 1 99 ? 0.158 8.817 -18.831 1.00 95.19 99 PRO A N 1
ATOM 776 C CA . PRO A 1 99 ? 0.188 8.094 -20.106 1.00 95.19 99 PRO A CA 1
ATOM 777 C C . PRO A 1 99 ? 1.493 7.339 -20.360 1.00 95.19 99 PRO A C 1
ATOM 779 O O . PRO A 1 99 ? 1.458 6.201 -20.809 1.00 95.19 99 PRO A O 1
ATOM 782 N N . ARG A 1 100 ? 2.634 7.940 -20.005 1.00 95.31 100 ARG A N 1
ATOM 783 C CA . ARG A 1 100 ? 3.962 7.342 -20.183 1.00 95.31 100 ARG A CA 1
ATOM 784 C C . ARG A 1 100 ? 4.117 6.020 -19.436 1.00 95.31 100 ARG A C 1
ATOM 786 O O . ARG A 1 100 ? 4.519 5.032 -20.037 1.00 95.31 100 ARG A O 1
ATOM 793 N N . PHE A 1 101 ? 3.740 5.986 -18.158 1.00 96.12 101 PHE A N 1
ATOM 794 C CA . PHE A 1 101 ? 3.746 4.750 -17.380 1.00 96.12 101 PHE A CA 1
ATOM 795 C C . PHE A 1 101 ? 2.871 3.679 -18.035 1.00 96.12 101 PHE A C 1
ATOM 797 O O . PHE A 1 101 ? 3.301 2.542 -18.193 1.00 96.12 101 PHE A O 1
ATOM 804 N N . LYS A 1 102 ? 1.646 4.043 -18.436 1.00 94.88 102 LYS A N 1
ATOM 805 C CA . LYS A 1 102 ? 0.695 3.107 -19.056 1.00 94.88 102 LYS A CA 1
ATOM 806 C C . LYS A 1 102 ? 1.225 2.547 -20.377 1.00 94.88 102 LYS A C 1
ATOM 808 O O . LYS A 1 102 ? 1.085 1.355 -20.625 1.00 94.88 102 LYS A O 1
ATOM 813 N N . ASP A 1 103 ? 1.852 3.388 -21.197 1.00 95.81 103 ASP A N 1
ATOM 814 C CA . ASP A 1 103 ? 2.474 2.977 -22.458 1.00 95.81 103 ASP A CA 1
ATOM 815 C C . ASP A 1 103 ? 3.653 2.024 -22.213 1.00 95.81 103 ASP A C 1
ATOM 817 O O . ASP A 1 103 ? 3.713 0.960 -22.826 1.00 95.81 103 ASP A O 1
ATOM 821 N N . MET A 1 104 ? 4.526 2.329 -21.247 1.00 96.19 104 MET A N 1
ATOM 822 C CA . MET A 1 104 ? 5.616 1.434 -20.840 1.00 96.19 104 MET A CA 1
ATOM 823 C C . MET A 1 104 ? 5.096 0.089 -20.314 1.00 96.19 104 MET A C 1
ATOM 825 O O . MET A 1 104 ? 5.553 -0.958 -20.767 1.00 96.19 104 MET A O 1
ATOM 829 N N . ALA A 1 105 ? 4.118 0.099 -19.405 1.00 95.56 105 ALA A N 1
ATOM 830 C CA . ALA A 1 105 ? 3.535 -1.115 -18.833 1.00 95.56 105 ALA A CA 1
ATOM 831 C C . ALA A 1 105 ? 2.889 -2.002 -19.910 1.00 95.56 105 ALA A C 1
ATOM 833 O O . ALA A 1 105 ? 3.094 -3.217 -19.926 1.00 95.56 105 ALA A O 1
ATOM 834 N N . LYS A 1 106 ? 2.181 -1.389 -20.867 1.00 96.06 106 LYS A N 1
ATOM 835 C CA . LYS A 1 106 ? 1.596 -2.093 -22.009 1.00 96.06 106 LYS A CA 1
ATOM 836 C C . LYS A 1 106 ? 2.659 -2.674 -22.940 1.00 96.06 106 LYS A C 1
ATOM 838 O O . LYS A 1 106 ? 2.531 -3.818 -23.356 1.00 96.06 106 LYS A O 1
ATOM 843 N N . ARG A 1 107 ? 3.691 -1.906 -23.297 1.00 96.44 107 ARG A N 1
ATOM 844 C CA . ARG A 1 107 ? 4.702 -2.335 -24.281 1.00 96.44 107 ARG A CA 1
ATOM 845 C C . ARG A 1 107 ? 5.679 -3.368 -23.737 1.00 96.44 107 ARG A C 1
ATOM 847 O O . ARG A 1 107 ? 6.106 -4.229 -24.494 1.00 96.44 107 ARG A O 1
ATOM 854 N N . ILE A 1 108 ? 6.051 -3.260 -22.464 1.00 96.06 108 ILE A N 1
ATOM 855 C CA . ILE A 1 108 ? 7.059 -4.135 -21.854 1.00 96.06 108 ILE A CA 1
ATOM 856 C C . ILE A 1 108 ? 6.413 -5.425 -21.340 1.00 96.06 108 ILE A C 1
ATOM 858 O O . ILE A 1 108 ? 6.963 -6.500 -21.556 1.00 96.06 108 ILE A O 1
ATOM 862 N N . PHE A 1 109 ? 5.246 -5.329 -20.694 1.00 95.81 109 PHE A N 1
ATOM 863 C CA . PHE A 1 109 ? 4.624 -6.460 -19.991 1.00 95.81 109 PHE A CA 1
ATOM 864 C C . PHE A 1 109 ? 3.194 -6.778 -20.450 1.00 95.81 109 PHE A C 1
ATOM 866 O O . PHE A 1 109 ? 2.569 -7.696 -19.931 1.00 95.81 109 PHE A O 1
ATOM 873 N N . GLY A 1 110 ? 2.636 -6.038 -21.413 1.00 94.75 110 GLY A N 1
ATOM 874 C CA . GLY A 1 110 ? 1.279 -6.293 -21.908 1.00 94.75 110 GLY A CA 1
ATOM 875 C C . GLY A 1 110 ? 0.158 -5.834 -20.970 1.00 94.75 110 GLY A C 1
ATOM 876 O O . GLY A 1 110 ? -0.996 -6.192 -21.195 1.00 94.75 110 GLY A O 1
ATOM 877 N N . HIS A 1 111 ? 0.453 -5.037 -19.934 1.00 94.38 111 HIS A N 1
ATOM 878 C CA . HIS A 1 111 ? -0.570 -4.563 -18.992 1.00 94.38 111 HIS A CA 1
ATOM 879 C C . HIS A 1 111 ? -1.584 -3.661 -19.708 1.00 94.38 111 HIS A C 1
ATOM 881 O O . HIS A 1 111 ? -1.219 -2.723 -20.420 1.00 94.38 111 HIS A O 1
ATOM 887 N N . THR A 1 112 ? -2.873 -3.921 -19.505 1.00 90.38 112 THR A N 1
ATOM 888 C CA . THR A 1 112 ? -3.970 -3.149 -20.115 1.00 90.38 112 THR A CA 1
ATOM 889 C C . THR A 1 112 ? -4.597 -2.152 -19.144 1.00 90.38 112 THR A C 1
ATOM 891 O O . THR A 1 112 ? -5.273 -1.213 -19.567 1.00 90.38 112 THR A O 1
ATOM 894 N N . THR A 1 113 ? -4.327 -2.295 -17.843 1.00 84.44 113 THR A N 1
ATOM 895 C CA . THR A 1 113 ? -4.729 -1.339 -16.806 1.00 84.44 113 THR A CA 1
ATOM 896 C C . THR A 1 113 ? -3.581 -1.078 -15.831 1.00 84.44 113 THR A C 1
ATOM 898 O O . THR A 1 113 ? -2.583 -1.787 -15.803 1.00 84.44 113 THR A O 1
ATOM 901 N N . ASN A 1 114 ? -3.712 -0.036 -15.013 1.00 72.19 114 ASN A N 1
ATOM 902 C CA . ASN A 1 114 ? -2.755 0.325 -13.964 1.00 72.19 114 ASN A CA 1
ATOM 903 C C . ASN A 1 114 ? -3.289 0.021 -12.551 1.00 72.19 114 ASN A C 1
ATOM 905 O O . ASN A 1 114 ? -2.682 0.432 -11.564 1.00 72.19 114 ASN A O 1
ATOM 909 N N . CYS A 1 115 ? -4.447 -0.637 -12.447 1.00 67.25 115 CYS A N 1
ATOM 910 C CA . CYS A 1 115 ? -5.090 -0.963 -11.182 1.00 67.25 115 CYS A CA 1
ATOM 911 C C . CYS A 1 115 ? -4.890 -2.438 -10.846 1.00 67.25 115 CYS A C 1
ATOM 913 O O . CYS A 1 115 ? -4.871 -3.310 -11.713 1.00 67.25 115 CYS A O 1
ATOM 915 N N . HIS A 1 116 ? -4.762 -2.723 -9.555 1.00 63.78 116 HIS A N 1
ATOM 916 C CA . HIS A 1 116 ? -4.672 -4.085 -9.054 1.00 63.78 116 HIS A CA 1
ATOM 917 C C . HIS A 1 116 ? -6.024 -4.354 -8.393 1.00 63.78 116 HIS A C 1
ATOM 919 O O . HIS A 1 116 ? -6.331 -3.720 -7.380 1.00 63.78 116 HIS A O 1
ATOM 925 N N . LYS A 1 117 ? -6.855 -5.262 -8.921 1.00 65.19 117 LYS A N 1
ATOM 926 C CA . LYS A 1 117 ? -8.133 -5.636 -8.278 1.00 65.19 117 LYS A CA 1
ATOM 927 C C . LYS A 1 117 ? -7.896 -6.605 -7.109 1.00 65.19 117 LYS A C 1
ATOM 929 O O . LYS A 1 117 ? -8.640 -7.559 -6.907 1.00 65.19 117 LYS A O 1
ATOM 934 N N . LEU A 1 118 ? -6.836 -6.370 -6.336 1.00 69.25 118 LEU A N 1
ATOM 935 C CA . LEU A 1 118 ? -6.455 -7.195 -5.197 1.00 69.25 118 LEU A CA 1
ATOM 936 C C . LEU A 1 118 ? -7.286 -6.810 -3.975 1.00 69.25 118 LEU A C 1
ATOM 938 O O . LEU A 1 118 ? -7.543 -5.632 -3.704 1.00 69.25 118 LEU A O 1
ATOM 942 N N . VAL A 1 119 ? -7.705 -7.817 -3.216 1.00 70.56 119 VAL A N 1
ATOM 943 C CA . VAL A 1 119 ? -8.557 -7.614 -2.048 1.00 70.56 119 VAL A CA 1
ATOM 944 C C . VAL A 1 119 ? -7.686 -7.163 -0.881 1.00 70.56 119 VAL A C 1
ATOM 946 O O . VAL A 1 119 ? -7.039 -7.954 -0.202 1.00 70.56 119 VAL A O 1
ATOM 949 N N . THR A 1 120 ? -7.664 -5.857 -0.621 1.00 70.25 120 THR A N 1
ATOM 950 C CA . THR A 1 120 ? -7.033 -5.338 0.600 1.00 70.25 120 THR A CA 1
ATOM 951 C C . THR A 1 120 ? -7.820 -5.781 1.842 1.00 70.25 120 THR A C 1
ATOM 953 O O . THR A 1 120 ? -9.031 -6.010 1.752 1.00 70.25 120 THR A O 1
ATOM 956 N N . PRO A 1 121 ? -7.200 -5.826 3.038 1.00 68.06 121 PRO A N 1
ATOM 957 C CA . PRO A 1 121 ? -7.920 -6.134 4.276 1.00 68.06 121 PRO A CA 1
ATOM 958 C C . PRO A 1 121 ? -9.160 -5.256 4.508 1.00 68.06 121 PRO A C 1
ATOM 960 O O . PRO A 1 121 ? -10.166 -5.736 5.022 1.00 68.06 121 PRO A O 1
ATOM 963 N N . ALA A 1 122 ? -9.117 -3.988 4.085 1.00 68.75 122 ALA A N 1
ATOM 964 C CA . ALA A 1 122 ? -10.257 -3.080 4.161 1.00 68.75 122 ALA A CA 1
ATOM 965 C C . ALA A 1 122 ? -11.392 -3.479 3.202 1.00 68.75 122 ALA A C 1
ATOM 967 O O . ALA A 1 122 ? -12.546 -3.525 3.617 1.00 68.75 122 ALA A O 1
ATOM 968 N N . VAL A 1 123 ? -11.072 -3.823 1.948 1.00 71.88 123 VAL A N 1
ATOM 969 C CA . VAL A 1 123 ? -12.065 -4.321 0.977 1.00 71.88 123 VAL A CA 1
ATOM 970 C C . VAL A 1 123 ? -12.682 -5.630 1.464 1.00 71.88 123 VAL A C 1
ATOM 972 O O . VAL A 1 123 ? -13.895 -5.798 1.376 1.00 71.88 123 VAL A O 1
ATOM 975 N N . ARG A 1 124 ? -11.878 -6.536 2.033 1.00 74.81 124 ARG A N 1
ATOM 976 C CA . ARG A 1 124 ? -12.373 -7.791 2.614 1.00 74.81 124 ARG A CA 1
ATOM 977 C C . ARG A 1 124 ? -13.344 -7.538 3.760 1.00 74.81 124 ARG A C 1
ATOM 979 O O . ARG A 1 124 ? -14.410 -8.140 3.797 1.00 74.81 124 ARG A O 1
ATOM 986 N N . ALA A 1 125 ? -12.977 -6.656 4.687 1.00 70.44 125 ALA A N 1
ATOM 987 C CA . ALA A 1 125 ? -13.822 -6.335 5.827 1.00 70.44 125 ALA A CA 1
ATOM 988 C C . ALA A 1 125 ? -15.148 -5.699 5.403 1.00 70.44 125 ALA A C 1
ATOM 990 O O . ALA A 1 125 ? -16.189 -6.057 5.944 1.00 70.44 125 ALA A O 1
ATOM 991 N N . TYR A 1 126 ? -15.118 -4.832 4.391 1.00 78.38 126 TYR A N 1
ATOM 992 C CA . TYR A 1 126 ? -16.329 -4.271 3.811 1.00 78.38 126 TYR A CA 1
ATOM 993 C C . TYR A 1 126 ? -17.193 -5.350 3.146 1.00 78.38 126 TYR A C 1
ATOM 995 O O . TYR A 1 126 ? -18.368 -5.468 3.470 1.00 78.38 126 TYR A O 1
ATOM 1003 N N . ARG A 1 127 ? -16.614 -6.190 2.276 1.00 79.00 127 ARG A N 1
ATOM 1004 C CA . ARG A 1 127 ? -17.354 -7.251 1.570 1.00 79.00 127 ARG A CA 1
ATOM 1005 C C . ARG A 1 127 ? -17.963 -8.292 2.510 1.00 79.00 127 ARG A C 1
ATOM 1007 O O . ARG A 1 127 ? -19.060 -8.758 2.242 1.00 79.00 127 ARG A O 1
ATOM 1014 N N . LYS A 1 128 ? -17.250 -8.681 3.572 1.00 79.75 128 LYS A N 1
ATOM 1015 C CA . LYS A 1 128 ? -17.692 -9.749 4.485 1.00 79.75 128 LYS A CA 1
ATOM 1016 C C . LYS A 1 128 ? -18.533 -9.267 5.661 1.00 79.75 128 LYS A C 1
ATOM 1018 O O . LYS A 1 128 ? -19.384 -10.011 6.123 1.00 79.75 128 LYS A O 1
ATOM 1023 N N . PHE A 1 129 ? -18.257 -8.071 6.175 1.00 82.81 129 PHE A N 1
ATOM 1024 C CA . PHE A 1 129 ? -18.831 -7.596 7.439 1.00 82.81 129 PHE A CA 1
ATOM 1025 C C . PHE A 1 129 ? -19.486 -6.215 7.316 1.00 82.81 129 PHE A C 1
ATOM 1027 O O . PHE A 1 129 ? -19.928 -5.659 8.312 1.00 82.81 129 PHE A O 1
ATOM 1034 N N . GLY A 1 130 ? -19.501 -5.609 6.124 1.00 84.44 130 GLY A N 1
ATOM 1035 C CA . GLY A 1 130 ? -20.047 -4.265 5.914 1.00 84.44 130 GLY A CA 1
ATOM 1036 C C . GLY A 1 130 ? -19.219 -3.134 6.532 1.00 84.44 130 GLY A C 1
ATOM 1037 O O . GLY A 1 130 ? -19.626 -1.980 6.435 1.00 84.44 130 GLY A O 1
ATOM 1038 N N . VAL A 1 131 ? -18.055 -3.435 7.128 1.00 87.50 131 VAL A N 1
ATOM 1039 C CA . VAL A 1 131 ? -17.235 -2.482 7.896 1.00 87.50 131 VAL A CA 1
ATOM 1040 C C . VAL A 1 131 ? -16.260 -1.717 6.996 1.00 87.50 131 VAL A C 1
ATOM 1042 O O . VAL A 1 131 ? -15.371 -2.306 6.374 1.00 87.50 131 VAL A O 1
ATOM 1045 N N . ARG A 1 132 ? -16.340 -0.384 7.005 1.00 87.88 132 ARG A N 1
ATOM 1046 C CA . ARG A 1 132 ? -15.407 0.542 6.336 1.00 87.88 132 ARG A CA 1
ATOM 1047 C C . ARG A 1 132 ? -14.987 1.699 7.257 1.00 87.88 132 ARG A C 1
ATOM 1049 O O . ARG A 1 132 ? -15.724 2.051 8.176 1.00 87.88 132 ARG A O 1
ATOM 1056 N N . PRO A 1 133 ? -13.812 2.321 7.031 1.00 89.00 133 PRO A N 1
ATOM 1057 C CA . PRO A 1 133 ? -13.447 3.558 7.720 1.00 89.00 133 PRO A CA 1
ATOM 1058 C C . PRO A 1 133 ? -14.535 4.633 7.585 1.00 89.00 133 PRO A C 1
ATOM 1060 O O . PRO A 1 133 ? -15.123 4.784 6.516 1.00 89.00 133 PRO A O 1
ATOM 1063 N N . GLY A 1 134 ? -14.785 5.369 8.665 1.00 88.94 134 GLY A N 1
ATOM 1064 C CA . GLY A 1 134 ? -15.814 6.405 8.755 1.00 88.94 134 GLY A CA 1
ATOM 1065 C C . GLY A 1 134 ? -17.189 5.921 9.226 1.00 88.94 134 GLY A C 1
ATOM 1066 O O . GLY A 1 134 ? -18.042 6.757 9.495 1.00 88.94 134 GLY A O 1
ATOM 1067 N N . GLN A 1 135 ? -17.424 4.612 9.360 1.00 90.62 135 GLN A N 1
ATOM 1068 C CA . GLN A 1 135 ? -18.683 4.094 9.910 1.00 90.62 135 GLN A CA 1
ATOM 1069 C C . GLN A 1 135 ? -18.701 4.072 11.437 1.00 90.62 135 GLN A C 1
ATOM 1071 O O . GLN A 1 135 ? -17.667 3.863 12.078 1.00 90.62 135 GLN A O 1
ATOM 1076 N N . MET A 1 136 ? -19.901 4.212 11.998 1.00 93.75 136 MET A N 1
ATOM 1077 C CA . MET A 1 136 ? -20.182 3.903 13.395 1.00 93.75 136 MET A CA 1
ATOM 1078 C C . MET A 1 136 ? -20.409 2.401 13.556 1.00 93.75 136 MET A C 1
ATOM 1080 O O . MET A 1 136 ? -21.104 1.773 12.758 1.00 93.75 136 MET A O 1
ATOM 1084 N N . VAL A 1 137 ? -19.802 1.823 14.586 1.00 95.12 137 VAL A N 1
ATOM 1085 C CA . VAL A 1 137 ? -19.915 0.399 14.907 1.00 95.12 137 VAL A CA 1
ATOM 1086 C C . VAL A 1 137 ? -20.114 0.201 16.404 1.00 95.12 137 VAL A C 1
ATOM 1088 O O . VAL A 1 137 ? -19.596 0.977 17.211 1.00 95.12 137 VAL A O 1
ATOM 1091 N N . ALA A 1 138 ? -20.834 -0.858 16.764 1.00 95.50 138 ALA A N 1
ATOM 1092 C CA . ALA A 1 138 ? -20.933 -1.378 18.120 1.00 95.50 138 ALA A CA 1
ATOM 1093 C C . ALA A 1 138 ? -20.087 -2.649 18.278 1.00 95.50 138 ALA A C 1
ATOM 1095 O O . ALA A 1 138 ? -19.959 -3.434 17.335 1.00 95.50 138 ALA A O 1
ATOM 1096 N N . PHE A 1 139 ? -19.537 -2.858 19.471 1.00 95.62 139 PHE A N 1
ATOM 1097 C CA . PHE A 1 139 ? -18.853 -4.090 19.869 1.00 95.62 139 PHE A CA 1
ATOM 1098 C C . PHE A 1 139 ? -18.900 -4.263 21.389 1.00 95.62 139 PHE A C 1
ATOM 1100 O O . PHE A 1 139 ? -19.037 -3.286 22.122 1.00 95.62 139 PHE A O 1
ATOM 1107 N N . GLU A 1 140 ? -18.750 -5.498 21.857 1.00 95.12 140 GLU A N 1
ATOM 1108 C CA . GLU A 1 140 ? -18.625 -5.805 23.283 1.00 95.12 140 GLU A CA 1
ATOM 1109 C C . GLU A 1 140 ? -17.164 -5.687 23.741 1.00 95.12 140 GLU A C 1
ATOM 1111 O O . GLU A 1 140 ? -16.246 -6.199 23.091 1.00 95.12 140 GLU A O 1
ATOM 1116 N N . TRP A 1 141 ? -16.942 -5.026 24.874 1.00 92.44 141 TRP A N 1
ATOM 1117 C CA . TRP A 1 141 ? -15.649 -4.934 25.548 1.00 92.44 141 TRP A CA 1
ATOM 1118 C C . TRP A 1 141 ? -15.847 -4.993 27.058 1.00 92.44 141 TRP A C 1
ATOM 1120 O O . TRP A 1 141 ? -16.585 -4.182 27.609 1.00 92.44 141 TRP A O 1
ATOM 1130 N N . GLU A 1 142 ? -15.195 -5.948 27.730 1.00 90.94 142 GLU A N 1
ATOM 1131 C CA . GLU A 1 142 ? -15.314 -6.134 29.190 1.00 90.94 142 GLU A CA 1
ATOM 1132 C C . GLU A 1 142 ? -16.781 -6.205 29.671 1.00 90.94 142 GLU A C 1
ATOM 1134 O O . GLU A 1 142 ? -17.152 -5.636 30.695 1.00 90.94 142 GLU A O 1
ATOM 1139 N N . GLY A 1 143 ? -17.639 -6.883 28.898 1.00 89.88 143 GLY A N 1
ATOM 1140 C CA . GLY A 1 143 ? -19.069 -7.037 29.199 1.00 89.88 143 GLY A CA 1
ATOM 1141 C C . GLY A 1 143 ? -19.917 -5.783 28.969 1.00 89.88 143 GLY A C 1
ATOM 1142 O O . GLY A 1 143 ? -21.065 -5.739 29.407 1.00 89.88 143 GLY A O 1
ATOM 1143 N N . ARG A 1 144 ? -19.362 -4.751 28.323 1.00 9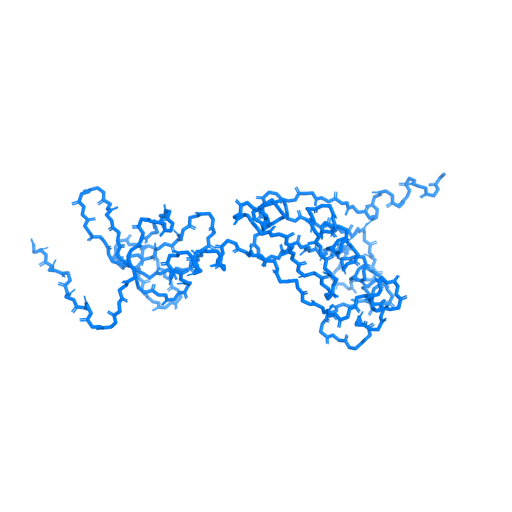1.19 144 ARG A N 1
ATOM 1144 C CA . ARG A 1 144 ? -20.072 -3.520 27.971 1.00 91.19 144 ARG A CA 1
ATOM 1145 C C . ARG A 1 144 ? -20.134 -3.344 26.461 1.00 91.19 144 ARG A C 1
ATOM 1147 O O . ARG A 1 144 ? -19.109 -3.394 25.776 1.00 91.19 144 ARG A O 1
ATOM 1154 N N . ARG A 1 145 ? -21.317 -2.981 25.968 1.00 93.56 145 ARG A N 1
ATOM 1155 C CA . ARG A 1 145 ? -21.504 -2.525 24.591 1.00 93.56 145 ARG A CA 1
ATOM 1156 C C . ARG A 1 145 ? -20.895 -1.137 24.418 1.00 93.56 145 ARG A C 1
ATOM 1158 O O . ARG A 1 145 ? -21.379 -0.159 24.985 1.00 93.56 145 ARG A O 1
ATOM 1165 N N . LEU A 1 146 ? -19.851 -1.038 23.606 1.00 95.31 146 LEU A N 1
ATOM 1166 C CA . LEU A 1 146 ? -19.228 0.224 23.219 1.00 95.31 146 LEU A CA 1
ATOM 1167 C C . LEU A 1 146 ? -19.616 0.598 21.794 1.00 95.31 146 LEU A C 1
ATOM 1169 O O . LEU A 1 146 ? -19.771 -0.261 20.928 1.00 95.31 146 LEU A O 1
ATOM 1173 N N . VAL A 1 147 ? -19.726 1.903 21.550 1.00 95.69 147 VAL A N 1
ATOM 1174 C CA . VAL A 1 147 ? -20.034 2.480 20.241 1.00 95.69 147 VAL A CA 1
ATOM 1175 C C . VAL A 1 147 ? -18.916 3.430 19.838 1.00 95.69 147 VAL A C 1
ATOM 1177 O O . VAL A 1 147 ? -18.496 4.280 20.623 1.00 95.69 147 VAL A O 1
ATOM 1180 N N . GLY A 1 148 ? -18.418 3.301 18.612 1.00 94.31 148 GLY A N 1
ATOM 1181 C CA . GLY A 1 148 ? -17.329 4.146 18.143 1.00 94.31 148 GLY A CA 1
ATOM 1182 C C . GLY A 1 148 ? -17.187 4.217 16.632 1.00 94.31 148 GLY A C 1
ATOM 1183 O O . GLY A 1 148 ? -17.831 3.488 15.880 1.00 94.31 148 GLY A O 1
ATOM 1184 N N . LEU A 1 149 ? -16.306 5.114 16.198 1.00 94.25 149 LEU A N 1
ATOM 1185 C CA . LEU A 1 149 ? -16.013 5.386 14.797 1.00 94.25 149 LEU A CA 1
ATOM 1186 C C . LEU A 1 149 ? -14.867 4.501 14.305 1.00 94.25 149 LEU A C 1
ATOM 1188 O O . LEU A 1 149 ? -13.776 4.489 14.883 1.00 94.25 149 LEU A O 1
ATOM 1192 N N . VAL A 1 150 ? -15.059 3.813 13.186 1.00 93.69 150 VAL A N 1
ATOM 1193 C CA . VAL A 1 150 ? -13.988 3.062 12.526 1.00 93.69 150 VAL A CA 1
ATOM 1194 C C . VAL A 1 150 ? -12.991 4.043 11.911 1.00 93.69 150 VAL A C 1
ATOM 1196 O O . VAL A 1 150 ? -13.272 4.702 10.915 1.00 93.69 150 VAL A O 1
ATOM 1199 N N . ASN A 1 151 ? -11.783 4.118 12.458 1.00 91.12 151 ASN A N 1
ATOM 1200 C CA . ASN A 1 151 ? -10.721 4.981 11.936 1.00 91.12 151 ASN A CA 1
ATOM 1201 C C . ASN A 1 151 ? -9.913 4.303 10.822 1.00 91.12 151 ASN A C 1
ATOM 1203 O O . ASN A 1 151 ? -9.514 4.927 9.841 1.00 91.12 151 ASN A O 1
ATOM 1207 N N . ARG A 1 152 ? -9.638 3.004 10.967 1.00 85.56 152 ARG A N 1
ATOM 1208 C CA . ARG A 1 152 ? -8.864 2.233 9.987 1.00 85.56 152 ARG A CA 1
ATOM 1209 C C . ARG A 1 152 ? -9.231 0.765 10.062 1.00 85.56 152 ARG A C 1
ATOM 1211 O O . ARG A 1 152 ? -9.422 0.247 11.155 1.00 85.56 152 ARG A O 1
ATOM 1218 N N . VAL A 1 153 ? -9.215 0.076 8.925 1.00 83.75 153 VAL A N 1
ATOM 1219 C CA . VAL A 1 153 ? -9.380 -1.378 8.875 1.00 83.75 153 VAL A CA 1
ATOM 1220 C C . VAL A 1 153 ? -8.109 -2.041 8.354 1.00 83.75 153 VAL A C 1
ATOM 1222 O O . VAL A 1 153 ? -7.576 -1.672 7.308 1.00 83.75 153 VAL A O 1
ATOM 1225 N N . THR A 1 154 ? -7.593 -2.987 9.136 1.00 76.88 154 THR A N 1
ATOM 1226 C CA . THR A 1 154 ? -6.437 -3.834 8.808 1.00 76.88 154 THR A CA 1
ATOM 1227 C C . THR A 1 154 ? -6.835 -5.303 9.024 1.00 76.88 154 THR A C 1
ATOM 1229 O O . THR A 1 154 ? -7.944 -5.675 8.661 1.00 76.88 154 THR A O 1
ATOM 1232 N N . ARG A 1 155 ? -5.999 -6.138 9.665 1.00 74.75 155 ARG A N 1
ATOM 1233 C CA . ARG A 1 155 ? -6.457 -7.417 10.245 1.00 74.75 155 ARG A CA 1
ATOM 1234 C C . ARG A 1 155 ? -7.474 -7.194 11.374 1.00 74.75 155 ARG A C 1
ATOM 1236 O O . ARG A 1 155 ? -8.392 -7.986 11.543 1.00 74.75 155 ARG A O 1
ATOM 1243 N N . ARG A 1 156 ? -7.292 -6.116 12.142 1.00 84.88 156 ARG A N 1
ATOM 1244 C CA . ARG A 1 156 ? -8.256 -5.594 13.121 1.00 84.88 156 ARG A CA 1
ATOM 1245 C C . ARG A 1 156 ? -8.679 -4.188 12.704 1.00 84.88 156 ARG A C 1
ATOM 1247 O O . ARG A 1 156 ? -7.887 -3.462 12.088 1.00 84.88 156 ARG A O 1
ATOM 1254 N N . ALA A 1 157 ? -9.908 -3.815 13.020 1.00 89.38 157 ALA A N 1
ATOM 1255 C CA . ALA A 1 157 ? -10.367 -2.444 12.916 1.00 89.38 157 ALA A CA 1
ATOM 1256 C C . ALA A 1 157 ? -9.860 -1.647 14.121 1.00 89.38 157 ALA A C 1
ATOM 1258 O O . ALA A 1 157 ? -9.925 -2.113 15.257 1.00 89.38 157 ALA A O 1
ATOM 1259 N N . THR A 1 158 ? -9.347 -0.448 13.871 1.00 94.44 158 THR A N 1
ATOM 1260 C CA . THR A 1 158 ? -9.123 0.547 14.915 1.00 94.44 158 THR A CA 1
ATOM 1261 C C . THR A 1 158 ? -10.407 1.343 15.079 1.00 94.44 158 THR A C 1
ATOM 1263 O O . THR A 1 158 ? -10.762 2.106 14.178 1.00 94.44 158 THR A O 1
ATOM 1266 N N . VAL A 1 159 ? -11.075 1.170 16.214 1.00 95.81 159 VAL A N 1
ATOM 1267 C CA . VAL A 1 159 ? -12.310 1.874 16.569 1.00 95.81 159 VAL A CA 1
ATOM 1268 C C . VAL A 1 159 ? -11.985 2.959 17.591 1.00 95.81 159 VAL A C 1
ATOM 1270 O O . VAL A 1 159 ? -11.240 2.719 18.543 1.00 95.81 159 VAL A O 1
ATOM 1273 N N . LEU A 1 160 ? -12.499 4.163 17.358 1.00 95.81 160 LEU A N 1
ATOM 1274 C CA . LEU A 1 160 ? -12.363 5.316 18.239 1.00 95.81 160 LEU A CA 1
ATOM 1275 C C . LEU A 1 160 ? -13.661 5.502 19.015 1.00 95.81 160 LEU A C 1
ATOM 1277 O O . LEU A 1 160 ? -14.689 5.827 18.425 1.00 95.81 160 LEU A O 1
ATOM 1281 N N . VAL A 1 161 ? -13.600 5.312 20.328 1.00 95.69 161 VAL A N 1
ATOM 1282 C CA . VAL A 1 161 ? -14.730 5.532 21.240 1.00 95.69 161 VAL A CA 1
ATOM 1283 C C . VAL A 1 161 ? -14.493 6.856 21.952 1.00 95.69 161 VAL A C 1
ATOM 1285 O O . VAL A 1 161 ? -13.423 7.050 22.535 1.00 95.69 161 VAL A O 1
ATOM 1288 N N . GLU A 1 162 ? -15.439 7.788 21.839 1.00 93.19 162 GLU A N 1
ATOM 1289 C CA . GLU A 1 162 ? -15.316 9.123 22.431 1.00 93.19 162 GLU A CA 1
ATOM 1290 C C . GLU A 1 162 ? -15.220 9.004 23.956 1.00 93.19 162 GLU A C 1
ATOM 1292 O O . GLU A 1 162 ? -16.019 8.322 24.594 1.00 93.19 162 GLU A O 1
ATOM 1297 N N . ASN A 1 163 ? -14.192 9.613 24.544 1.00 92.19 163 ASN A N 1
ATOM 1298 C CA . ASN A 1 163 ? -13.975 9.579 25.984 1.00 92.19 163 ASN A CA 1
ATOM 1299 C C . ASN A 1 163 ? -13.158 10.801 26.439 1.00 92.19 163 ASN A C 1
ATOM 1301 O O . ASN A 1 163 ? -12.072 11.024 25.895 1.00 92.19 163 ASN A O 1
ATOM 1305 N N . PRO A 1 164 ? -13.593 11.558 27.465 1.00 89.25 164 PRO A N 1
ATOM 1306 C CA . PRO A 1 164 ? -12.874 12.733 27.969 1.00 89.25 164 PRO A CA 1
ATOM 1307 C C . PRO A 1 164 ? -11.448 12.455 28.462 1.00 89.25 164 PRO A C 1
ATOM 1309 O O . PRO A 1 164 ? -10.597 13.342 28.412 1.00 89.25 164 PRO A O 1
ATOM 1312 N N . ARG A 1 165 ? -11.158 11.230 28.911 1.00 91.44 165 ARG A N 1
ATOM 1313 C CA . ARG A 1 165 ? -9.815 10.804 29.343 1.00 91.44 165 ARG A CA 1
ATOM 1314 C C . ARG A 1 165 ? -8.964 10.261 28.189 1.00 91.44 165 ARG A C 1
ATOM 1316 O O . ARG A 1 165 ? -7.819 9.871 28.390 1.00 91.44 165 ARG A O 1
ATOM 1323 N N . GLY A 1 166 ? -9.511 10.240 26.975 1.00 91.38 166 GLY A N 1
ATOM 1324 C CA . GLY A 1 166 ? -8.837 9.768 25.775 1.00 91.38 166 GLY A CA 1
ATOM 1325 C C . GLY A 1 166 ? -7.783 10.730 25.222 1.00 91.38 166 GLY A C 1
ATOM 1326 O O . GLY A 1 166 ? -7.660 11.899 25.617 1.00 91.38 166 GLY A O 1
ATOM 1327 N N . ALA A 1 167 ? -7.038 10.235 24.234 1.00 90.25 167 ALA A N 1
ATOM 1328 C CA . ALA A 1 167 ? -6.089 11.043 23.477 1.00 90.25 167 ALA A CA 1
ATOM 1329 C C . ALA A 1 167 ? -6.841 12.061 22.611 1.00 90.25 167 ALA A C 1
ATOM 1331 O O . ALA A 1 167 ? -7.877 11.730 22.036 1.00 90.25 167 ALA A O 1
ATOM 1332 N N . ARG A 1 168 ? -6.318 13.288 22.505 1.00 91.06 168 ARG A N 1
ATOM 1333 C CA . ARG A 1 168 ? -6.917 14.358 21.695 1.00 91.06 168 ARG A CA 1
ATOM 1334 C C . ARG A 1 168 ? -6.588 14.164 20.214 1.00 91.06 168 ARG A C 1
ATOM 1336 O O . ARG A 1 168 ? -5.449 13.858 19.868 1.00 91.06 168 ARG A O 1
ATOM 1343 N N . TYR A 1 169 ? -7.586 14.347 19.360 1.00 88.06 169 TYR A N 1
ATOM 1344 C CA . TYR A 1 169 ? -7.476 14.215 17.907 1.00 88.06 169 TYR A CA 1
ATOM 1345 C C . TYR A 1 169 ? -7.643 15.563 17.202 1.00 88.06 169 TYR A C 1
ATOM 1347 O O . TYR A 1 169 ? -8.051 16.555 17.806 1.00 88.06 169 TYR A O 1
ATOM 1355 N N . SER A 1 170 ? -7.334 15.594 15.902 1.00 84.19 170 SER A N 1
ATOM 1356 C CA . SER A 1 170 ? -7.405 16.796 15.057 1.00 84.19 170 SER A CA 1
ATOM 1357 C C . SER A 1 170 ? -8.803 17.416 14.970 1.00 84.19 170 SER A C 1
ATOM 1359 O O . SER A 1 170 ? -8.919 18.607 14.720 1.00 84.19 170 SER A O 1
ATOM 1361 N N . ASN A 1 171 ? -9.857 16.639 15.227 1.00 83.06 171 ASN A N 1
ATOM 1362 C CA . ASN A 1 171 ? -11.242 17.115 15.300 1.00 83.06 171 ASN A CA 1
ATOM 1363 C C . ASN A 1 171 ? -11.613 17.733 16.664 1.00 83.06 171 ASN A C 1
ATOM 1365 O O . ASN A 1 171 ? -12.789 17.951 16.937 1.00 83.06 171 ASN A O 1
ATOM 1369 N N . GLY A 1 172 ? -10.643 17.951 17.556 1.00 84.69 172 GLY A N 1
ATOM 1370 C CA . GLY A 1 172 ? -10.849 18.551 18.877 1.00 84.69 172 GLY A CA 1
ATOM 1371 C C . GLY A 1 172 ? -11.393 17.597 19.945 1.00 84.69 172 GLY A C 1
ATOM 1372 O O . GLY A 1 172 ? -11.252 17.889 21.132 1.00 84.69 172 GLY A O 1
ATOM 1373 N N . LYS A 1 173 ? -11.937 16.442 19.549 1.00 90.94 173 LYS A N 1
ATOM 1374 C CA . LYS A 1 173 ? -12.487 15.421 20.448 1.00 90.94 173 LYS A CA 1
ATOM 1375 C C . LYS A 1 173 ? -11.403 14.493 21.007 1.00 90.94 173 LYS A C 1
ATOM 1377 O O . LYS A 1 173 ? -10.267 14.457 20.519 1.00 90.94 173 LYS A O 1
ATOM 1382 N N . ARG A 1 174 ? -11.755 13.739 22.051 1.00 93.88 174 ARG A N 1
ATOM 1383 C CA . ARG A 1 174 ? -10.874 12.773 22.720 1.00 93.88 174 ARG A CA 1
ATOM 1384 C C . ARG A 1 174 ? -11.411 11.358 22.586 1.00 93.88 174 ARG A C 1
ATOM 1386 O O . ARG A 1 174 ? -12.614 11.152 22.697 1.00 93.88 174 ARG A O 1
ATOM 1393 N N . TYR A 1 175 ? -10.518 10.398 22.356 1.00 95.00 175 TYR A N 1
ATOM 1394 C CA . TYR A 1 175 ? -10.908 9.013 22.095 1.00 95.00 175 TYR A CA 1
ATOM 1395 C C . TYR A 1 175 ? -10.002 8.001 22.790 1.00 95.00 175 TYR A C 1
ATOM 1397 O O . TYR A 1 175 ? -8.782 8.187 22.873 1.00 95.00 175 TYR A O 1
ATOM 1405 N N . PHE A 1 176 ? -10.594 6.884 23.201 1.00 95.50 176 PHE A N 1
ATOM 1406 C CA . PHE A 1 176 ? -9.871 5.634 23.405 1.00 95.50 176 PHE A CA 1
ATOM 1407 C C . PHE A 1 176 ? -9.810 4.836 22.100 1.00 95.50 176 PHE A C 1
ATOM 1409 O O . PHE A 1 176 ? -10.736 4.868 21.286 1.00 95.50 176 PHE A O 1
ATOM 1416 N N . LYS A 1 177 ? -8.687 4.140 21.888 1.00 94.94 177 LYS A N 1
ATOM 1417 C CA . LYS A 1 177 ?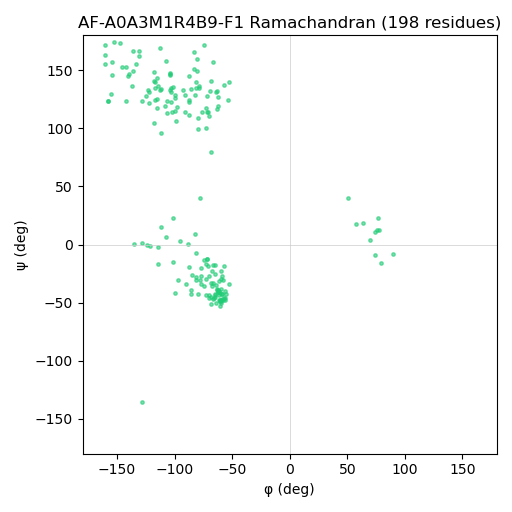 -8.460 3.281 20.721 1.00 94.94 177 LYS A CA 1
ATOM 1418 C C . LYS A 1 177 ? -8.702 1.830 21.102 1.00 94.94 177 LYS A C 1
AT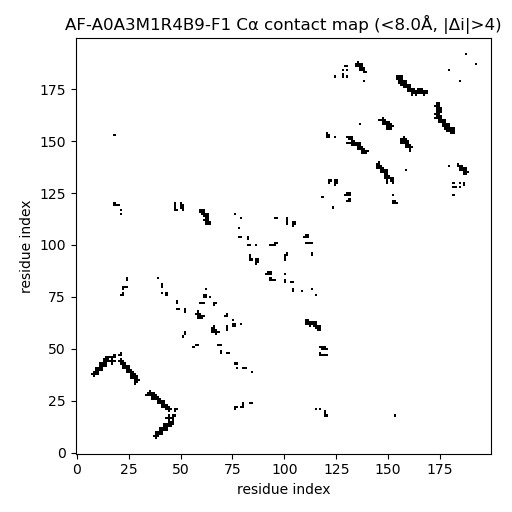OM 1420 O O . LYS A 1 177 ? -8.014 1.312 21.975 1.00 94.94 177 LYS A O 1
ATOM 1425 N N . PHE A 1 178 ? -9.563 1.164 20.349 1.00 95.00 178 PHE A N 1
ATOM 1426 C CA . PHE A 1 178 ? -9.779 -0.274 20.446 1.00 95.00 178 PHE A CA 1
ATOM 1427 C C . PHE A 1 178 ? -9.348 -0.958 19.152 1.00 95.00 178 PHE A C 1
ATOM 1429 O O . PHE A 1 178 ? -9.520 -0.410 18.061 1.00 95.00 178 PHE A O 1
ATOM 1436 N N . TYR A 1 179 ? -8.772 -2.155 19.267 1.00 94.38 179 TYR A N 1
ATOM 1437 C CA . TYR A 1 179 ? -8.375 -2.983 18.128 1.00 94.38 179 TYR A CA 1
ATOM 1438 C C . TYR A 1 179 ? -9.264 -4.222 18.080 1.00 94.38 179 TYR A C 1
ATOM 1440 O O . TYR A 1 179 ? -8.979 -5.219 18.740 1.00 94.38 179 TYR A O 1
ATOM 1448 N N . VAL A 1 180 ? -10.323 -4.167 17.280 1.00 92.75 180 VAL A N 1
ATOM 1449 C CA . VAL A 1 180 ? -11.393 -5.171 17.294 1.00 92.75 180 VAL A CA 1
ATOM 1450 C C . VAL A 1 180 ? -11.392 -5.963 15.980 1.00 92.75 180 VAL A C 1
ATOM 1452 O O . VAL A 1 180 ? -11.255 -5.363 14.908 1.00 92.75 180 VAL A O 1
ATOM 1455 N N . PRO A 1 181 ? -11.476 -7.305 15.998 1.00 90.75 181 PRO A N 1
ATOM 1456 C CA . PRO A 1 181 ? -11.682 -8.090 14.783 1.00 90.75 181 PRO A CA 1
ATOM 1457 C C . PRO A 1 181 ? -12.966 -7.669 14.043 1.00 90.75 181 PRO A C 1
ATOM 1459 O O . PRO A 1 181 ? -13.993 -7.507 14.694 1.00 90.75 181 PRO A O 1
ATOM 1462 N N . PRO A 1 182 ? -12.963 -7.532 12.701 1.00 88.69 182 PRO A N 1
ATOM 1463 C CA . PRO A 1 182 ? -14.140 -7.051 11.971 1.00 88.69 182 PRO A CA 1
ATOM 1464 C C . PRO A 1 182 ? -15.423 -7.873 12.161 1.00 88.69 182 PRO A C 1
ATOM 1466 O O . PRO A 1 182 ? -16.499 -7.300 12.137 1.00 88.69 182 PRO A O 1
ATOM 1469 N N . HIS A 1 183 ? -15.318 -9.184 12.398 1.00 88.00 183 HIS A N 1
ATOM 1470 C CA . HIS A 1 183 ? -16.476 -10.055 12.647 1.00 88.00 183 HIS A CA 1
ATOM 1471 C C . HIS A 1 183 ? -17.138 -9.838 14.020 1.00 88.00 183 HIS A C 1
ATOM 1473 O O . HIS A 1 183 ? -18.215 -10.365 14.256 1.00 88.00 183 HIS A O 1
ATOM 1479 N N . MET A 1 184 ? -16.491 -9.101 14.929 1.00 92.62 184 MET A N 1
ATOM 1480 C CA . MET A 1 184 ? -17.047 -8.724 16.237 1.00 92.62 184 MET A CA 1
ATOM 1481 C C . MET A 1 184 ? -17.704 -7.336 16.207 1.00 92.62 184 MET A C 1
ATOM 1483 O O . MET A 1 184 ? -18.113 -6.830 17.249 1.00 92.62 184 MET A O 1
ATOM 1487 N N . LEU A 1 185 ? -17.753 -6.688 15.039 1.00 94.56 185 LEU A N 1
ATOM 1488 C CA . LEU A 1 185 ? -18.345 -5.367 14.877 1.00 94.56 185 LEU A CA 1
ATOM 1489 C C . LEU A 1 185 ? -19.733 -5.481 14.267 1.00 94.56 185 LEU A C 1
ATOM 1491 O O . LEU A 1 185 ? -19.923 -6.165 13.265 1.00 94.56 185 LEU A O 1
ATOM 1495 N N . THR A 1 186 ? -20.670 -4.732 14.834 1.00 93.75 186 THR A N 1
ATOM 1496 C CA . THR A 1 186 ? -21.998 -4.513 14.258 1.00 93.75 186 THR A CA 1
ATOM 1497 C C . THR A 1 186 ? -22.053 -3.094 13.712 1.00 93.75 186 THR A C 1
ATOM 1499 O O . THR A 1 186 ? -21.771 -2.151 14.451 1.00 93.75 186 THR A O 1
ATOM 1502 N N . VAL A 1 187 ? -22.371 -2.922 12.429 1.00 91.88 187 VAL A N 1
ATOM 1503 C CA . VAL A 1 187 ? -22.544 -1.588 11.832 1.00 91.88 187 VAL A CA 1
ATOM 1504 C C . VAL A 1 187 ? -23.809 -0.951 12.401 1.00 91.88 187 VAL A C 1
ATOM 1506 O O . VAL A 1 187 ? -24.846 -1.601 12.477 1.00 91.88 187 VAL A O 1
ATOM 1509 N N . ILE A 1 188 ? -23.701 0.305 12.828 1.00 89.56 188 ILE A N 1
ATOM 1510 C CA . ILE A 1 188 ? -24.826 1.101 13.321 1.00 89.56 188 ILE A CA 1
ATOM 1511 C C . ILE A 1 188 ? -25.261 2.011 12.174 1.00 89.56 188 ILE A C 1
ATOM 1513 O O . ILE A 1 188 ? -24.490 2.885 11.769 1.00 89.56 188 ILE A O 1
ATOM 1517 N N . ASP A 1 189 ? -26.471 1.807 11.662 1.00 76.56 189 ASP A N 1
ATOM 1518 C CA . ASP A 1 189 ? -27.107 2.760 10.751 1.00 76.56 189 ASP A CA 1
ATOM 1519 C C . ASP A 1 189 ? -27.729 3.926 11.531 1.00 76.56 189 ASP A C 1
ATOM 1521 O O . ASP A 1 189 ? -27.998 3.833 12.731 1.00 76.56 189 ASP A O 1
ATOM 1525 N N . ASP A 1 190 ? -27.964 5.052 10.849 1.00 58.72 190 ASP A N 1
ATOM 1526 C CA . ASP A 1 190 ? -28.491 6.283 11.461 1.00 58.72 190 ASP A CA 1
ATOM 1527 C C . ASP A 1 190 ? -29.842 6.092 12.184 1.00 58.72 190 ASP A C 1
ATOM 1529 O O . ASP A 1 190 ? -30.187 6.896 13.050 1.00 58.72 190 ASP A O 1
ATOM 1533 N N . SER A 1 191 ? -30.574 5.011 11.896 1.00 53.34 191 SER A N 1
ATOM 1534 C CA . SER A 1 191 ? -31.825 4.632 12.564 1.00 53.34 191 SER A CA 1
ATOM 1535 C C . SER A 1 191 ? -31.653 4.054 13.975 1.00 53.34 191 SER A C 1
ATOM 1537 O O . SER A 1 191 ? -32.640 3.944 14.696 1.00 53.34 191 SER A O 1
ATOM 1539 N N . ASP A 1 192 ? -30.433 3.691 14.387 1.00 54.00 192 ASP A N 1
ATOM 1540 C CA . ASP A 1 192 ? -30.175 2.908 15.610 1.00 54.00 192 ASP A CA 1
ATOM 1541 C C . ASP A 1 192 ? -29.447 3.713 16.710 1.00 54.00 192 ASP A C 1
ATOM 1543 O O . ASP A 1 192 ? -28.928 3.171 17.691 1.00 54.00 192 ASP A O 1
ATOM 1547 N N . LYS A 1 193 ? -29.413 5.048 16.573 1.00 45.78 193 LYS A N 1
ATOM 1548 C CA . LYS A 1 193 ? -28.878 5.980 17.581 1.00 45.78 193 LYS A CA 1
ATOM 1549 C C . LYS A 1 193 ? -29.770 6.014 18.831 1.00 45.78 193 LYS A C 1
ATOM 1551 O O . LYS A 1 193 ? -30.518 6.964 19.042 1.00 45.78 193 LYS A O 1
ATOM 1556 N 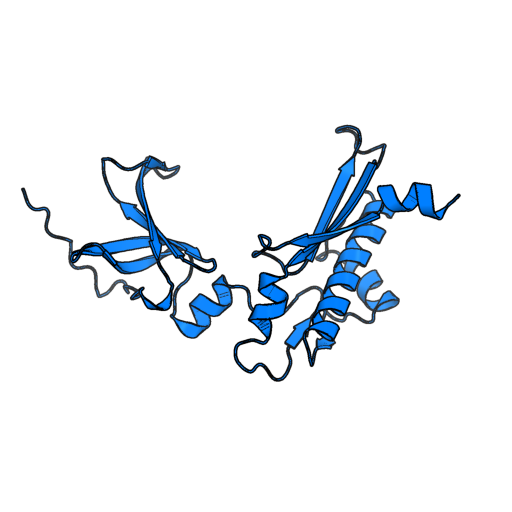N . ARG A 1 194 ? -29.651 5.025 19.720 1.00 46.19 194 ARG A N 1
ATOM 1557 C CA . ARG A 1 194 ? -29.978 5.238 21.141 1.00 46.19 194 ARG A CA 1
ATOM 1558 C C . ARG A 1 194 ? -28.778 5.887 21.834 1.00 46.19 194 ARG A C 1
ATOM 1560 O O . ARG A 1 194 ? -27.666 5.372 21.699 1.00 46.19 194 ARG A O 1
ATOM 1567 N N . PRO A 1 195 ? -28.959 7.000 22.565 1.00 41.28 195 PRO A N 1
ATOM 1568 C CA . PRO A 1 195 ? -27.880 7.561 23.360 1.00 41.28 195 PRO A CA 1
ATOM 1569 C C . PRO A 1 195 ? -27.482 6.553 24.443 1.00 41.28 195 PRO A C 1
ATOM 1571 O O . PRO A 1 195 ? -28.338 5.992 25.128 1.00 41.28 195 PRO A O 1
ATOM 1574 N N . ALA A 1 196 ? -26.177 6.310 24.576 1.00 42.59 196 ALA A N 1
ATOM 1575 C CA . ALA A 1 196 ? -25.638 5.620 25.736 1.00 42.59 196 ALA A CA 1
ATOM 1576 C C . ALA A 1 196 ? -25.943 6.486 26.963 1.00 42.59 196 ALA A C 1
ATOM 1578 O O . ALA A 1 196 ? -25.534 7.648 27.011 1.00 42.59 196 ALA A O 1
ATOM 1579 N N . ALA A 1 197 ? -26.710 5.932 27.901 1.00 35.75 197 ALA A N 1
ATOM 1580 C CA . ALA A 1 197 ? -27.009 6.567 29.171 1.00 35.75 197 ALA A CA 1
ATOM 1581 C C . ALA A 1 197 ? -25.698 6.966 29.861 1.00 35.75 197 ALA A C 1
ATOM 1583 O O . ALA A 1 197 ? -24.785 6.156 30.033 1.00 35.75 197 ALA A O 1
ATOM 1584 N N . SER A 1 198 ? -25.597 8.248 30.191 1.00 36.25 198 SER A N 1
ATOM 1585 C CA . SER A 1 198 ? -24.623 8.771 31.131 1.00 36.25 198 SER A CA 1
ATOM 1586 C C . SER A 1 198 ? -25.052 8.333 32.527 1.00 36.25 198 SER A C 1
ATOM 1588 O O . SER A 1 198 ? -25.957 8.942 33.095 1.00 36.25 198 SER A O 1
ATOM 1590 N N . ASP A 1 199 ? -24.431 7.286 33.062 1.00 37.78 199 ASP A N 1
ATOM 1591 C CA . ASP A 1 199 ? -24.524 7.017 34.493 1.00 37.78 199 ASP A CA 1
ATOM 1592 C C . ASP A 1 199 ? -23.677 8.060 35.235 1.00 37.78 199 ASP A C 1
ATOM 1594 O O . ASP A 1 199 ? -22.473 8.211 34.996 1.00 37.78 199 ASP A O 1
ATOM 1598 N N . SER A 1 200 ? -24.402 8.827 36.046 1.00 33.81 200 SER A N 1
ATOM 1599 C CA . SER A 1 200 ? -23.991 9.811 37.051 1.00 33.81 200 SER A CA 1
ATOM 1600 C C . SER A 1 200 ? -23.089 9.250 38.144 1.00 33.81 200 SER A C 1
ATOM 1602 O O . SER A 1 200 ? -23.275 8.070 38.511 1.00 33.81 200 SER A O 1
#

Radius of gyration: 21.65 Å; Cα contacts (8 Å, |Δi|>4): 356; chains: 1; bounding box: 64×38×61 Å

Secondary structure (DSSP, 8-state):
-HHHHHHHHEEEEEESS--S-SEEEEEEESSTT--SEEEEEEEEEHHHHHHTTTT--S-EEETTEEE-SHHHHHHHHHHHHHHHHHHHHHHS---TTSHHHHHHHHHHH--S-S-B----HHHHHHHHH---TT-EEEEEETTEEEEEEEEEESSSEEEEEEEEEEEE-TTS-EEEEEEE-GGG-EE--GGG-PPPP---

Solvent-accessible surface area (backbone atoms only — not comparable to full-atom values): 11374 Å² total; per-residue (Å²): 117,70,69,70,64,45,59,65,30,57,40,80,44,79,31,84,77,42,62,90,46,58,49,49,68,43,81,41,49,79,53,93,83,58,83,46,76,57,31,36,35,43,34,34,12,49,56,33,52,56,54,46,48,71,82,72,50,73,59,45,41,37,25,66,40,82,18,67,47,63,65,52,42,50,50,47,40,52,52,55,40,48,44,44,50,55,39,28,73,79,66,75,53,65,52,68,87,40,69,67,46,46,51,50,37,30,73,76,72,62,30,76,42,78,53,64,70,64,48,33,46,39,56,47,33,29,76,77,48,71,46,50,62,78,38,45,31,35,35,78,53,98,93,36,83,44,62,26,38,27,72,41,54,45,89,39,26,34,29,37,29,79,32,93,90,29,57,76,46,97,86,74,48,28,29,43,81,42,80,41,50,52,88,62,45,44,77,52,56,90,91,67,78,70,80,80,81,82,83,127

Mean predicted aligned error: 10.5 Å

Foldseek 3Di:
DVCVQCPQAEEEEEDQPPQPDQKDKDWDAPDPVSPGTRHIYIYGYPVQLVVQPPVPPCWFAALNDTGRHSVSLVVSRVLLNVLQVVCCVVPVGDDLPDPSSNVCSCVVPNRPHSDGRTCGQQNVLCVPQVDHAQFWKWADDPNDIFIFGFHDGHQWTWTWGFDPPADADPVRTGTDTDTHGSVRIDTDDPVRDDDDDDDD

Sequence (200 aa):
RIAAEWGDLLRFDISRRLIRSAGNTRFKYADRSKKRLLAVTIQISSPIIFSSYDDGAESLEVGGIVCRNRLDALQCIVEHELIHVVEGVLYGETSCSRPRFKDMAKRIFGHTTNCHKLVTPAVRAYRKFGVRPGQMVAFEWEGRRLVGLVNRVTRRATVLVENPRGARYSNGKRYFKFYVPPHMLTVIDDSDKRPAASDS

Nearest PDB structures (foldseek):
  8cgd-assembly1_t  TM=5.739E-01  e=2.359E-01  Escherichia coli BW25113
  7ug7-assembly1_LX  TM=5.672E-01  e=5.515E-01  Escherichia coli
  8p5d-assembly1_LM0  TM=4.861E-01  e=5.515E-01  Spraguea lophii 42_110
  8qzs-assembly1_65  TM=4.204E-01  e=9.522E-01  Homo sapiens
  6jm5-assembly2_B  TM=3.376E-01  e=7.960E+00  Homo sapiens

pLDDT: mean 84.4, std 14.87, range [33.81, 96.62]